Protein AF-A0A0C2GJ05-F1 (afdb_monomer)

Sequence (221 aa):
MSTPVTGYAKKRKPSSPLSAKLTTSKFMDDDTIRILDQIHEILSTKAPEALPLLDKFVSKFPSLSAEIVEAEKRPRSVVIYGVPEADSKLSATSRQVHTENFVSGILDALDVETRPVEIFRMGKPVDGKPRLVKCVFSTRFYSSEMLARSHRLRDLPSYKNVYVRKSMTTEEREEYRELRKTAREMNLKEGSGERIYVVYRNKVVKAADIQSRNGSITKNF

Solvent-accessible surface area (backbone atoms only — not comparable to full-atom values): 13237 Å² total; per-residue (Å²): 141,84,82,86,86,84,78,79,84,81,78,75,76,83,74,72,83,78,80,77,76,62,95,63,69,89,79,57,55,73,66,56,50,53,53,53,52,53,52,50,52,50,30,61,77,75,40,54,84,50,47,66,54,49,52,55,51,60,70,44,43,70,60,51,51,51,49,52,54,48,60,66,44,31,70,12,19,33,35,35,37,57,52,76,71,55,66,82,87,50,54,74,66,57,36,48,50,51,49,49,53,53,51,49,53,50,29,62,76,55,71,48,96,72,77,64,75,43,77,46,71,52,77,79,93,52,88,100,48,57,52,40,32,40,39,27,38,87,42,47,63,60,35,50,51,49,58,71,42,42,69,60,33,58,79,35,83,96,30,50,70,41,47,71,43,77,45,66,57,72,65,57,46,49,54,53,47,51,44,50,47,53,20,49,54,48,11,53,71,76,35,78,67,40,87,44,40,35,74,54,95,95,37,69,41,52,55,76,66,55,60,66,59,68,71,72,70,73,86,86,125

Mean predicted aligned error: 11.4 Å

pLDDT: mean 84.55, std 19.75, range [35.31, 98.56]

Organism: NCBI:txid51022

Secondary structure (DSSP, 8-state):
-----------PPPPPGGGGS-TTTTS--HHHHHHHHHHHHHHHHH-GGGHHHHHHHHTTHHHHHHHHHHHHHGGGEEEEE-PPPPPTTS-HHHHHHHHHHHHHHHHHHTT-----SEEEE-SS-BTTBPPPEEEE-SSHHHHHHHHHHGGGGGGSGGGTT-EEEE---HHHHHHHHHHHHHHHHHHHHTSTTS--EEEETTEEEETHHHHHHHTT-----

Structure (mmCIF, N/CA/C/O backbone):
data_AF-A0A0C2GJ05-F1
#
_entry.id   AF-A0A0C2GJ05-F1
#
loop_
_atom_site.group_PDB
_atom_site.id
_atom_site.type_symbol
_atom_site.label_atom_id
_atom_site.label_alt_id
_atom_site.label_comp_id
_atom_site.label_asym_id
_atom_site.label_entity_id
_atom_site.label_seq_id
_atom_site.pdbx_PDB_ins_code
_atom_site.Cartn_x
_atom_site.Cartn_y
_atom_site.Cartn_z
_atom_site.occupancy
_atom_site.B_iso_or_equiv
_atom_site.auth_seq_id
_atom_site.auth_comp_id
_atom_site.auth_asym_id
_atom_site.auth_atom_id
_atom_site.pdbx_PDB_model_num
ATOM 1 N N . MET A 1 1 ? 26.177 6.009 63.962 1.00 44.22 1 MET A N 1
ATOM 2 C CA . MET A 1 1 ? 24.855 6.296 64.552 1.00 44.22 1 MET A CA 1
ATOM 3 C C . MET A 1 1 ? 24.103 7.239 63.626 1.00 44.22 1 MET A C 1
ATOM 5 O O . MET A 1 1 ? 24.552 8.368 63.509 1.00 44.22 1 MET A O 1
ATOM 9 N N . SER A 1 2 ? 23.022 6.783 62.982 1.00 38.34 2 SER A N 1
ATOM 10 C CA . SER A 1 2 ? 21.858 7.602 62.572 1.00 38.34 2 SER A CA 1
ATOM 11 C C . SER A 1 2 ? 20.881 6.765 61.721 1.00 38.34 2 SER A C 1
ATOM 13 O O . SER A 1 2 ? 21.108 6.486 60.553 1.00 38.34 2 SER A O 1
ATOM 15 N N . THR A 1 3 ? 19.830 6.309 62.408 1.00 43.16 3 THR A N 1
ATOM 16 C CA . THR A 1 3 ? 18.439 5.993 62.002 1.00 43.16 3 THR A CA 1
ATOM 17 C C . THR A 1 3 ? 18.087 5.478 60.585 1.00 43.16 3 THR A C 1
ATOM 19 O O . THR A 1 3 ? 18.303 6.188 59.603 1.00 43.16 3 THR A O 1
ATOM 22 N N . PRO A 1 4 ? 17.346 4.351 60.476 1.00 37.50 4 PRO A N 1
ATOM 23 C CA . PRO A 1 4 ? 16.587 3.984 59.280 1.00 37.50 4 PRO A CA 1
ATOM 24 C C . PRO A 1 4 ? 15.221 4.696 59.230 1.00 37.50 4 PRO A C 1
ATOM 26 O O . PRO A 1 4 ? 14.478 4.713 60.211 1.00 37.50 4 PRO A O 1
ATOM 29 N N . VAL A 1 5 ? 14.866 5.258 58.069 1.00 43.81 5 VAL A N 1
ATOM 30 C CA . VAL A 1 5 ? 13.549 5.864 57.809 1.00 43.81 5 VAL A CA 1
ATOM 31 C C . VAL A 1 5 ? 12.566 4.773 57.380 1.00 43.81 5 VAL A C 1
ATOM 33 O O . VAL A 1 5 ? 12.616 4.266 56.261 1.00 43.81 5 VAL A O 1
ATOM 36 N N . THR A 1 6 ? 11.645 4.418 58.272 1.00 40.66 6 THR A N 1
ATOM 37 C CA . THR A 1 6 ? 10.471 3.585 57.986 1.00 40.66 6 THR A CA 1
ATOM 38 C C . THR A 1 6 ? 9.423 4.392 57.214 1.00 40.66 6 THR A C 1
ATOM 40 O O . THR A 1 6 ? 8.697 5.201 57.793 1.00 40.66 6 THR A O 1
ATOM 43 N N . GLY A 1 7 ? 9.326 4.175 55.900 1.00 37.03 7 GLY A N 1
ATOM 44 C CA . GLY A 1 7 ? 8.255 4.710 55.058 1.00 37.03 7 GLY A CA 1
ATOM 45 C C . GLY A 1 7 ? 7.058 3.760 55.006 1.00 37.03 7 GLY A C 1
ATOM 46 O O . GLY A 1 7 ? 7.096 2.745 54.317 1.00 37.03 7 GLY A O 1
ATOM 47 N N . TYR A 1 8 ? 5.987 4.093 55.728 1.00 36.34 8 TYR A N 1
ATOM 48 C CA . TYR A 1 8 ? 4.711 3.378 55.687 1.00 36.34 8 TYR A CA 1
ATOM 49 C C . TYR A 1 8 ? 4.080 3.409 54.284 1.00 36.34 8 TYR A C 1
ATOM 51 O O . TYR A 1 8 ? 3.952 4.460 53.652 1.00 36.34 8 TYR A O 1
ATOM 59 N N . ALA A 1 9 ? 3.628 2.242 53.822 1.00 42.81 9 ALA A N 1
ATOM 60 C CA . ALA A 1 9 ? 2.917 2.056 52.565 1.00 42.81 9 ALA A CA 1
ATOM 61 C C . ALA A 1 9 ? 1.572 2.810 52.550 1.00 42.81 9 ALA A C 1
ATOM 63 O O . ALA A 1 9 ? 0.628 2.447 53.255 1.00 42.81 9 ALA A O 1
ATOM 64 N N . LYS A 1 10 ? 1.434 3.819 51.680 1.00 43.22 10 LYS A N 1
ATOM 65 C CA . LYS A 1 10 ? 0.123 4.385 51.325 1.00 43.22 10 LYS A CA 1
ATOM 66 C C . LYS A 1 10 ? -0.595 3.426 50.371 1.00 43.22 10 LYS A C 1
ATOM 68 O O . LYS A 1 10 ? -0.396 3.481 49.158 1.00 43.22 10 LYS A O 1
ATOM 73 N N . LYS A 1 11 ? -1.456 2.557 50.914 1.00 40.94 11 LYS A N 1
ATOM 74 C CA . LYS A 1 11 ? -2.459 1.820 50.128 1.00 40.94 11 LYS A CA 1
ATOM 75 C C . LYS A 1 11 ? -3.358 2.835 49.412 1.00 40.94 11 LYS A C 1
ATOM 77 O O . LYS A 1 11 ? -4.113 3.566 50.053 1.00 40.94 11 LYS A O 1
ATOM 82 N N . ARG A 1 12 ? -3.258 2.905 48.081 1.00 41.53 12 ARG A N 1
ATOM 83 C CA . ARG A 1 12 ? -4.200 3.654 47.239 1.00 41.53 12 ARG A CA 1
ATOM 84 C C . ARG A 1 12 ? -5.589 3.034 47.407 1.00 41.53 12 ARG A C 1
ATOM 86 O O . ARG A 1 12 ? -5.737 1.823 47.263 1.00 41.53 12 ARG A O 1
ATOM 93 N N . LYS A 1 13 ? -6.588 3.861 47.734 1.00 40.41 13 LYS A N 1
ATOM 94 C CA . LYS A 1 13 ? -8.000 3.456 47.722 1.00 40.41 13 LYS A CA 1
ATOM 95 C C . LYS A 1 13 ? -8.349 2.947 46.314 1.00 40.41 13 LYS A C 1
ATOM 97 O O . LYS A 1 13 ? -7.934 3.595 45.351 1.00 40.41 13 LYS A O 1
ATOM 102 N N . PRO A 1 14 ? -9.081 1.830 46.169 1.00 37.84 14 PRO A N 1
ATOM 103 C CA . PRO A 1 14 ? -9.560 1.405 44.865 1.00 37.84 14 PRO A CA 1
ATOM 104 C C . PRO A 1 14 ? -10.562 2.450 44.372 1.00 37.84 14 PRO A C 1
ATOM 106 O O . PRO A 1 14 ? -11.586 2.698 45.007 1.00 37.84 14 PRO A O 1
ATOM 109 N N . SER A 1 15 ? -10.226 3.112 43.269 1.00 40.72 15 SER A N 1
ATOM 110 C CA . SER A 1 15 ? -11.174 3.921 42.512 1.00 40.72 15 SER A CA 1
ATOM 111 C C . SER A 1 15 ? -12.338 3.033 42.075 1.00 40.72 15 SER A C 1
ATOM 113 O O . SER A 1 15 ? -12.130 1.902 41.635 1.00 40.72 15 SER A O 1
ATOM 115 N N . SER A 1 16 ? -13.554 3.545 42.223 1.00 38.34 16 SER A N 1
ATOM 116 C CA . SER A 1 16 ? -14.807 2.894 41.845 1.00 38.34 16 SER A CA 1
ATOM 117 C C . SER A 1 16 ? -14.791 2.366 40.392 1.00 38.34 16 SER A C 1
ATOM 119 O O . SER A 1 16 ? -14.171 2.983 39.522 1.00 38.34 16 SER A O 1
ATOM 121 N N . PRO A 1 17 ? -15.479 1.244 40.082 1.00 40.44 17 PRO A N 1
ATOM 122 C CA . PRO A 1 17 ? -15.277 0.499 38.829 1.00 40.44 17 PRO A CA 1
ATOM 123 C C . PRO A 1 17 ? -15.917 1.139 37.587 1.00 40.44 17 PRO A C 1
ATOM 125 O O . PRO A 1 17 ? -15.681 0.680 36.473 1.00 40.44 17 PRO A O 1
ATOM 128 N N . LEU A 1 18 ? -16.741 2.175 37.761 1.00 37.53 18 LEU A N 1
ATOM 129 C CA . LEU A 1 18 ? -17.590 2.723 36.699 1.00 37.53 18 LEU A CA 1
ATOM 130 C C . LEU A 1 18 ? -16.895 3.748 35.793 1.00 37.53 18 LEU A C 1
ATOM 132 O O . LEU A 1 18 ? -17.366 3.993 34.692 1.00 37.53 18 LEU A O 1
ATOM 136 N N . SER A 1 19 ? -15.755 4.314 36.197 1.00 37.66 19 SER A N 1
ATOM 137 C CA . SER A 1 19 ? -15.071 5.343 35.392 1.00 37.66 19 SER A CA 1
ATOM 138 C C . SER A 1 19 ? -14.115 4.761 34.333 1.00 37.66 19 SER A C 1
ATOM 140 O O . SER A 1 19 ? -13.628 5.475 33.463 1.00 37.66 19 SER A O 1
ATOM 142 N N . ALA A 1 20 ? -13.849 3.450 34.372 1.00 35.66 20 ALA A N 1
ATOM 143 C CA . ALA A 1 20 ? -12.802 2.816 33.566 1.00 35.66 20 ALA A CA 1
ATOM 144 C C . ALA A 1 20 ? -13.276 2.205 32.230 1.00 35.66 20 ALA A C 1
ATOM 146 O O . ALA A 1 20 ? -12.466 1.610 31.521 1.00 35.66 20 ALA A O 1
ATOM 147 N N . LYS A 1 21 ? -14.557 2.327 31.861 1.00 42.16 21 LYS A N 1
ATOM 148 C CA . LYS A 1 21 ? -15.110 1.707 30.643 1.00 42.16 21 LYS A CA 1
ATOM 149 C C . LYS A 1 21 ? -15.857 2.707 29.763 1.00 42.16 21 LYS A C 1
ATOM 151 O O . LYS A 1 21 ? -17.032 2.532 29.509 1.00 42.16 21 LYS A O 1
ATOM 156 N N . LEU A 1 22 ? -15.170 3.734 29.272 1.00 44.00 22 LEU A N 1
ATOM 157 C CA . LEU A 1 22 ? -15.571 4.419 28.036 1.00 44.00 22 LEU A CA 1
ATOM 158 C C . LEU A 1 22 ? -14.352 5.137 27.432 1.00 44.00 22 LEU A C 1
ATOM 160 O O . LEU A 1 22 ? -14.307 6.350 27.263 1.00 44.00 22 LEU A O 1
ATOM 164 N N . THR A 1 23 ? -13.312 4.377 27.089 1.00 40.03 23 THR A N 1
ATOM 165 C CA . THR A 1 23 ? -12.145 4.876 26.333 1.00 40.03 23 THR A CA 1
ATOM 166 C C . THR A 1 23 ? -12.473 5.243 24.873 1.00 40.03 23 THR A C 1
ATOM 168 O O . THR A 1 23 ? -11.567 5.477 24.077 1.00 40.03 23 THR A O 1
ATOM 171 N N . THR A 1 24 ? -13.760 5.333 24.524 1.00 46.81 24 THR A N 1
ATOM 172 C CA . THR A 1 24 ? -14.296 5.750 23.217 1.00 46.81 24 THR A CA 1
ATOM 173 C C . THR A 1 24 ? -14.675 7.240 23.176 1.00 46.81 24 THR A C 1
ATOM 175 O O . THR A 1 24 ? -15.061 7.746 22.129 1.00 46.81 24 THR A O 1
ATOM 178 N N . SER A 1 25 ? -14.540 7.985 24.281 1.00 49.28 25 SER A N 1
ATOM 179 C CA . SER A 1 25 ? -15.048 9.366 24.392 1.00 49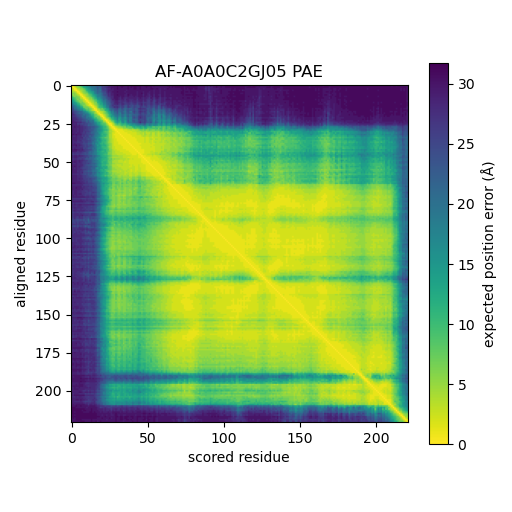.28 25 SER A CA 1
ATOM 180 C C . SER A 1 25 ? -14.320 10.425 23.551 1.00 49.28 25 SER A C 1
ATOM 182 O O . SER A 1 25 ? -14.754 11.569 23.510 1.00 49.28 25 SER A O 1
ATOM 184 N N . LYS A 1 26 ? -13.211 10.093 22.877 1.00 52.97 26 LYS A N 1
ATOM 185 C CA . LYS A 1 26 ? -12.400 11.097 22.162 1.00 52.97 26 LYS A CA 1
ATOM 186 C C . LYS A 1 26 ? -12.807 11.354 20.706 1.00 52.97 26 LYS A C 1
ATOM 188 O O . LYS A 1 26 ? -12.240 12.254 20.097 1.00 52.97 26 LYS A O 1
ATOM 193 N N . PHE A 1 27 ? -13.732 10.569 20.149 1.00 57.28 27 PHE A N 1
ATOM 194 C CA . PHE A 1 27 ? -14.058 10.595 18.713 1.00 57.28 27 PHE A CA 1
ATOM 195 C C . PHE A 1 27 ? -15.558 10.576 18.392 1.00 57.28 27 PHE A C 1
ATOM 197 O O . PHE A 1 27 ? -15.913 10.537 17.219 1.00 57.28 27 PHE A O 1
ATOM 204 N N . MET A 1 28 ? -16.426 10.570 19.402 1.00 68.94 28 MET A N 1
ATOM 205 C CA . MET A 1 28 ? -17.877 10.599 19.209 1.00 68.94 28 MET A CA 1
ATOM 206 C C . MET A 1 28 ? -18.352 12.036 19.419 1.00 68.94 28 MET A C 1
ATOM 208 O O . MET A 1 28 ? -17.968 12.659 20.409 1.00 68.94 28 MET A O 1
ATOM 212 N N . ASP A 1 29 ? -19.118 12.575 18.473 1.00 83.81 29 ASP A N 1
ATOM 213 C CA . ASP A 1 29 ? -19.757 13.880 18.645 1.00 83.81 29 ASP A CA 1
ATOM 214 C C . ASP A 1 29 ? -20.846 13.828 19.734 1.00 83.81 29 ASP A C 1
ATOM 216 O O . ASP A 1 29 ? -21.289 12.753 20.153 1.00 83.81 29 ASP A O 1
ATOM 220 N N . ASP A 1 30 ? -21.243 15.008 20.222 1.00 87.69 30 ASP A N 1
ATOM 221 C CA . ASP A 1 30 ? -22.190 15.154 21.338 1.00 87.69 30 ASP A CA 1
ATOM 222 C C . ASP A 1 30 ? -23.552 14.511 21.023 1.00 87.69 30 ASP A C 1
ATOM 224 O O . ASP A 1 30 ? -24.186 13.925 21.901 1.00 87.69 30 ASP A O 1
ATOM 228 N N . ASP A 1 31 ? -23.969 14.534 19.753 1.00 90.00 31 ASP A N 1
ATOM 229 C CA . ASP A 1 31 ? -25.212 13.904 19.304 1.00 90.00 31 ASP A CA 1
ATOM 230 C C . ASP A 1 31 ? -25.123 12.376 19.395 1.00 90.00 31 ASP A C 1
ATOM 232 O O . ASP A 1 31 ? -26.047 11.717 19.876 1.00 90.00 31 ASP A O 1
ATOM 236 N N . THR A 1 32 ? -23.987 11.798 19.010 1.00 87.56 32 THR A N 1
ATOM 237 C CA . THR A 1 32 ? -23.752 10.354 19.089 1.00 87.56 32 THR A CA 1
ATOM 238 C C . THR A 1 32 ? -23.752 9.866 20.539 1.00 87.56 32 THR A C 1
ATOM 240 O O . THR A 1 32 ? -24.293 8.796 20.827 1.00 87.56 32 THR A O 1
ATOM 243 N N . ILE A 1 33 ? -23.183 10.647 21.466 1.00 86.19 33 ILE A N 1
ATOM 244 C CA . ILE A 1 33 ? -23.209 10.333 22.903 1.00 86.19 33 ILE A CA 1
ATOM 245 C C . ILE A 1 33 ? -24.654 10.334 23.414 1.00 86.19 33 ILE A C 1
ATOM 247 O O . ILE A 1 33 ? -25.080 9.359 24.031 1.00 86.19 33 ILE A O 1
ATOM 251 N N . ARG A 1 34 ? -25.441 11.364 23.076 1.00 92.12 34 ARG A N 1
ATOM 252 C CA . ARG A 1 34 ? -26.859 11.448 23.469 1.00 92.12 34 ARG A CA 1
ATOM 253 C C . ARG A 1 34 ? -27.685 10.279 22.948 1.00 92.12 34 ARG A C 1
ATOM 255 O O . ARG A 1 34 ? -28.496 9.732 23.689 1.00 92.12 34 ARG A O 1
ATOM 262 N N . ILE A 1 35 ? -27.484 9.880 21.691 1.00 92.19 35 ILE A N 1
ATOM 263 C CA . ILE A 1 35 ? -28.175 8.720 21.110 1.00 92.19 35 ILE A CA 1
ATOM 264 C C . ILE A 1 35 ? -27.800 7.442 21.870 1.00 92.19 35 ILE A C 1
ATOM 266 O O . ILE A 1 35 ? -28.671 6.620 22.156 1.00 92.19 35 ILE A O 1
ATOM 270 N N . LEU A 1 36 ? -26.523 7.263 22.219 1.00 89.81 36 LEU A N 1
ATOM 271 C CA . LEU A 1 36 ? -26.074 6.085 22.961 1.00 89.81 36 LEU A CA 1
ATOM 272 C C . LEU A 1 36 ? -26.689 6.028 24.368 1.00 89.81 36 LEU A C 1
ATOM 274 O O . LEU A 1 36 ? -27.139 4.959 24.781 1.00 89.81 36 LEU A O 1
ATOM 278 N N . ASP A 1 37 ? -26.770 7.165 25.061 1.00 89.56 37 ASP A N 1
ATOM 279 C CA . ASP A 1 37 ? -27.410 7.270 26.376 1.00 89.56 37 ASP A CA 1
ATOM 280 C C . ASP A 1 37 ? -28.910 6.958 26.299 1.00 89.56 37 ASP A C 1
ATOM 282 O O . ASP A 1 37 ? -29.421 6.179 27.105 1.00 89.56 37 ASP A O 1
ATOM 286 N N . GLN A 1 38 ? -29.606 7.474 25.279 1.00 94.00 38 GLN A N 1
ATOM 287 C CA . GLN A 1 38 ? -31.015 7.153 25.029 1.00 94.00 38 GLN A CA 1
ATOM 288 C C . GLN A 1 38 ? -31.225 5.655 24.780 1.00 94.00 38 GLN A C 1
ATOM 290 O O . GLN A 1 38 ? -32.144 5.053 25.336 1.00 94.00 38 GLN A O 1
ATOM 295 N N . ILE A 1 39 ? -30.367 5.026 23.969 1.00 92.94 39 ILE A N 1
ATOM 296 C CA . ILE A 1 39 ? -30.415 3.576 23.739 1.00 92.94 39 ILE A CA 1
ATOM 297 C C . ILE A 1 39 ? -30.204 2.832 25.061 1.00 92.94 39 ILE A C 1
ATOM 299 O O . ILE A 1 39 ? -30.956 1.906 25.371 1.00 92.94 39 ILE A O 1
ATOM 303 N N . HIS A 1 40 ? -29.212 3.237 25.854 1.00 91.88 40 HIS A N 1
ATOM 304 C CA . HIS A 1 40 ? -28.907 2.601 27.131 1.00 91.88 40 HIS A CA 1
ATOM 305 C C . HIS A 1 40 ? -30.072 2.717 28.124 1.00 91.88 40 HIS A C 1
ATOM 307 O O . HIS A 1 40 ? -30.425 1.733 28.777 1.00 91.88 40 HIS A O 1
ATOM 313 N N . GLU A 1 41 ? -30.705 3.886 28.224 1.00 93.94 41 GLU A N 1
ATOM 314 C CA . GLU A 1 41 ? -31.867 4.119 29.086 1.00 93.94 41 GLU A CA 1
ATOM 315 C C . GLU A 1 41 ? -33.057 3.238 28.680 1.00 93.94 41 GLU A C 1
ATOM 317 O O . GLU A 1 41 ? -33.632 2.540 29.524 1.00 93.94 41 GLU A O 1
ATOM 322 N N . ILE A 1 42 ? -33.373 3.195 27.379 1.00 95.31 42 ILE A N 1
ATOM 323 C CA . ILE A 1 42 ? -34.458 2.366 26.834 1.00 95.31 42 ILE A CA 1
ATOM 324 C C . ILE A 1 42 ? -34.205 0.884 27.114 1.00 95.31 42 ILE A C 1
ATOM 326 O O . ILE A 1 42 ? -35.116 0.179 27.551 1.00 95.31 42 ILE A O 1
ATOM 330 N N . LEU A 1 43 ? -32.986 0.393 26.875 1.00 95.19 43 LEU A N 1
ATOM 331 C CA . LEU A 1 43 ? -32.656 -1.010 27.127 1.00 95.19 43 LEU A CA 1
ATOM 332 C C . LEU A 1 43 ? -32.680 -1.326 28.622 1.00 95.19 43 LEU A C 1
ATOM 334 O O . LEU A 1 43 ? -33.198 -2.368 29.005 1.00 95.19 43 LEU A O 1
ATOM 338 N N . SER A 1 44 ? -32.223 -0.410 29.476 1.00 93.50 44 SER A N 1
ATOM 339 C CA . SER A 1 44 ? -32.261 -0.597 30.932 1.00 93.50 44 SER A CA 1
ATOM 340 C C . SER A 1 44 ? -33.681 -0.762 31.470 1.00 93.50 44 SER A C 1
ATOM 342 O O . SER A 1 44 ? -33.896 -1.537 32.399 1.00 93.50 44 SER A O 1
ATOM 344 N N . THR A 1 45 ? -34.655 -0.057 30.886 1.00 95.81 45 THR A N 1
ATOM 345 C CA . THR A 1 45 ? -36.063 -0.152 31.300 1.00 95.81 45 THR A CA 1
ATOM 346 C C . THR A 1 45 ? -36.826 -1.285 30.625 1.00 95.81 45 THR A C 1
ATOM 348 O O . THR A 1 45 ? -37.676 -1.896 31.267 1.00 95.81 45 THR A O 1
ATOM 351 N N . LYS A 1 46 ? -36.579 -1.547 29.336 1.00 96.12 46 LYS A N 1
ATOM 352 C CA . LYS A 1 46 ? -37.432 -2.436 28.528 1.00 96.12 46 LYS A CA 1
ATOM 353 C C . LYS A 1 46 ? -36.835 -3.810 28.232 1.00 96.12 46 LYS A C 1
ATOM 355 O O . LYS A 1 46 ? -37.602 -4.719 27.938 1.00 96.12 46 LYS A O 1
ATOM 360 N N . ALA A 1 47 ? -35.511 -3.954 28.256 1.00 95.88 47 ALA A N 1
ATOM 361 C CA . ALA A 1 47 ? -34.813 -5.193 27.903 1.00 95.88 47 ALA A CA 1
ATOM 362 C C . ALA A 1 47 ? -33.408 -5.236 28.541 1.00 95.88 47 ALA A C 1
ATOM 364 O O . ALA A 1 47 ? -32.398 -5.158 27.829 1.00 95.88 47 ALA A O 1
ATOM 365 N N . PRO A 1 48 ? -33.303 -5.308 29.882 1.00 93.75 48 PRO A N 1
ATOM 366 C CA . PRO A 1 48 ? -32.016 -5.243 30.576 1.00 93.75 48 PRO A CA 1
ATOM 367 C C . PRO A 1 48 ? -31.072 -6.392 30.187 1.00 93.75 48 PRO A C 1
ATOM 369 O O . PRO A 1 48 ? -29.853 -6.223 30.192 1.00 93.75 48 PRO A O 1
ATOM 372 N N . GLU A 1 49 ? -31.605 -7.542 29.771 1.00 94.69 49 GLU A N 1
ATOM 373 C CA . GLU A 1 49 ? -30.847 -8.673 29.232 1.00 94.69 49 GLU A CA 1
ATOM 374 C C . GLU A 1 49 ? -30.111 -8.361 27.916 1.00 94.69 49 GLU A C 1
ATOM 376 O O . GLU A 1 49 ? -29.171 -9.074 27.557 1.00 94.69 49 GLU A O 1
ATOM 381 N N . ALA A 1 50 ? -30.489 -7.289 27.210 1.00 93.38 50 ALA A N 1
ATOM 382 C CA . ALA A 1 50 ? -29.804 -6.824 26.007 1.00 93.38 50 ALA A CA 1
ATOM 383 C C . ALA A 1 50 ? -28.592 -5.924 26.313 1.00 93.38 50 ALA A C 1
ATOM 385 O O . ALA A 1 50 ? -27.726 -5.771 25.450 1.00 93.38 50 ALA A O 1
ATOM 386 N N . LEU A 1 51 ? -28.470 -5.368 27.528 1.00 91.94 51 LEU A N 1
ATOM 387 C CA . LEU A 1 51 ? -27.337 -4.509 27.907 1.00 91.94 51 LEU A CA 1
ATOM 388 C C . LEU A 1 51 ? -25.974 -5.213 27.763 1.00 91.94 51 LEU A C 1
ATOM 390 O O . LEU A 1 51 ? -25.080 -4.636 27.143 1.00 91.94 51 LEU A O 1
ATOM 394 N N . PRO A 1 52 ? -25.790 -6.480 28.198 1.00 93.69 52 PRO A N 1
ATOM 395 C CA . PRO A 1 52 ? -24.539 -7.199 27.958 1.00 93.69 52 PRO A CA 1
ATOM 396 C C . PRO A 1 52 ? -24.220 -7.392 26.467 1.00 93.69 52 PRO A C 1
ATOM 398 O O . PRO A 1 52 ? -23.049 -7.449 26.085 1.00 93.69 52 PRO A O 1
ATOM 401 N N . LEU A 1 53 ? -25.243 -7.507 25.608 1.00 92.19 53 LEU A N 1
ATOM 402 C CA . LEU A 1 53 ? -25.058 -7.607 24.157 1.00 92.19 53 LEU A CA 1
ATOM 403 C C . LEU A 1 53 ? -24.635 -6.263 23.564 1.00 92.19 53 LEU A C 1
ATOM 405 O O . LEU A 1 53 ? -23.739 -6.247 22.718 1.00 92.19 53 LEU A O 1
ATOM 409 N N . LEU A 1 54 ? -25.224 -5.158 24.033 1.00 89.81 54 LEU A N 1
ATOM 410 C CA . LEU A 1 54 ? -24.812 -3.808 23.656 1.00 89.81 54 LEU A CA 1
ATOM 411 C C . LEU A 1 54 ? -23.362 -3.547 24.072 1.00 89.81 54 LEU A C 1
ATOM 413 O O . LEU A 1 54 ? -22.564 -3.159 23.227 1.00 89.81 54 LEU A O 1
ATOM 417 N N . ASP A 1 55 ? -22.979 -3.851 25.313 1.00 87.56 55 ASP A N 1
ATOM 418 C CA . ASP A 1 55 ? -21.594 -3.718 25.786 1.00 87.56 55 ASP A CA 1
ATOM 419 C C . ASP A 1 55 ? -20.622 -4.529 24.925 1.00 87.56 55 ASP A C 1
ATOM 421 O O . ASP A 1 55 ? -19.557 -4.053 24.514 1.00 87.56 55 ASP A O 1
ATOM 425 N N . LYS A 1 56 ? -21.002 -5.772 24.606 1.00 90.19 56 LYS A N 1
ATOM 426 C CA . LYS A 1 56 ? -20.216 -6.636 23.726 1.00 90.19 56 LYS A CA 1
ATOM 427 C C . LYS A 1 56 ? -20.107 -6.040 22.324 1.00 90.19 56 LYS A C 1
ATOM 429 O O . LYS A 1 56 ? -19.019 -6.091 21.754 1.00 90.19 56 LYS A O 1
ATOM 434 N N . PHE A 1 57 ? -21.173 -5.464 21.777 1.00 87.69 57 PHE A N 1
ATOM 435 C CA . PHE A 1 57 ? -21.154 -4.795 20.477 1.00 87.69 57 PHE A CA 1
ATOM 436 C C . PHE A 1 57 ? -20.273 -3.540 20.496 1.00 87.69 57 PHE A C 1
ATOM 438 O O . PHE A 1 57 ? -19.377 -3.412 19.662 1.00 87.69 57 PHE A O 1
ATOM 445 N N . VAL A 1 58 ? -20.430 -2.679 21.504 1.00 86.56 58 VAL A N 1
ATOM 446 C CA . VAL A 1 58 ? -19.628 -1.463 21.693 1.00 86.56 58 VAL A CA 1
ATOM 447 C C . VAL A 1 58 ? -18.142 -1.806 21.809 1.00 86.56 58 VAL A C 1
ATOM 449 O O . VAL A 1 58 ? -17.297 -1.153 21.196 1.00 86.56 58 VAL A O 1
ATOM 452 N N . SER A 1 59 ? -17.806 -2.899 22.502 1.00 85.12 59 SER A N 1
ATOM 453 C CA . SER A 1 59 ? -16.424 -3.388 22.604 1.00 85.12 59 SER A CA 1
ATOM 454 C C . SER A 1 59 ? -15.792 -3.771 21.255 1.00 85.12 59 SER A C 1
ATOM 456 O O . SER A 1 59 ? -14.567 -3.833 21.147 1.00 85.12 59 SER A O 1
ATOM 458 N N . LYS A 1 60 ? -16.602 -4.014 20.212 1.00 86.25 60 LYS A N 1
ATOM 459 C CA . LYS A 1 60 ? -16.148 -4.318 18.846 1.00 86.25 60 LYS A CA 1
ATOM 460 C C . LYS A 1 60 ? -15.984 -3.077 17.968 1.00 86.25 60 LYS A C 1
ATOM 462 O O . LYS A 1 60 ? -15.363 -3.192 16.908 1.00 86.25 60 LYS A O 1
ATOM 467 N N . PHE A 1 61 ? -16.453 -1.899 18.390 1.00 83.94 61 PHE A N 1
ATOM 468 C CA . PHE A 1 61 ? -16.305 -0.675 17.597 1.00 83.94 61 PHE A CA 1
ATOM 469 C C . PHE A 1 61 ? -14.858 -0.334 17.235 1.00 83.94 61 PHE A C 1
ATOM 471 O O . PHE A 1 61 ? -14.644 0.006 16.077 1.00 83.94 61 PHE A O 1
ATOM 478 N N . PRO A 1 62 ? -13.849 -0.465 18.122 1.00 83.62 62 PRO A N 1
ATOM 479 C CA . PRO A 1 62 ? -12.469 -0.161 17.746 1.00 83.62 62 PRO A CA 1
ATOM 480 C C . PRO A 1 62 ? -11.946 -1.024 16.590 1.00 83.62 62 PRO A C 1
ATOM 482 O O . PRO A 1 62 ? -11.214 -0.541 15.731 1.00 83.62 62 PRO A O 1
ATOM 485 N N . SER A 1 63 ? -12.328 -2.305 16.542 1.00 81.00 63 SER A N 1
ATOM 486 C CA . SER A 1 63 ? -11.980 -3.176 15.414 1.00 81.00 63 SER A CA 1
ATOM 487 C C . SER A 1 63 ? -12.753 -2.815 14.147 1.00 81.00 63 SER A C 1
ATOM 489 O O . SER A 1 63 ? -12.160 -2.780 13.073 1.00 81.00 63 SER A O 1
ATOM 491 N N . LEU A 1 64 ? -14.047 -2.503 14.277 1.00 81.94 64 LEU A N 1
ATOM 492 C CA . LEU A 1 64 ? -14.894 -2.127 13.146 1.00 81.94 64 LEU A CA 1
ATOM 493 C C . LEU A 1 64 ? -14.430 -0.805 12.520 1.00 81.94 64 LEU A C 1
ATOM 495 O O . LEU A 1 64 ? -14.326 -0.697 11.303 1.00 81.94 64 LEU A O 1
ATOM 499 N N . SER A 1 65 ? -14.090 0.188 13.341 1.00 85.81 65 SER A N 1
ATOM 500 C CA . SER A 1 65 ? -13.590 1.478 12.870 1.00 85.81 65 SER A CA 1
ATOM 501 C C . SER A 1 65 ? -12.239 1.338 12.173 1.00 85.81 65 SER A C 1
ATOM 503 O O . SER A 1 65 ? -12.047 1.915 11.104 1.00 85.81 65 SER A O 1
ATOM 505 N N . ALA A 1 66 ? -11.327 0.520 12.709 1.00 86.88 66 ALA A N 1
ATOM 506 C CA . ALA A 1 66 ? -10.056 0.228 12.053 1.00 86.88 66 ALA A CA 1
ATOM 507 C C . ALA A 1 66 ? -10.258 -0.432 10.679 1.00 86.88 66 ALA A C 1
ATOM 509 O O . ALA A 1 66 ? -9.583 -0.061 9.718 1.00 86.88 66 ALA A O 1
ATOM 510 N N . GLU A 1 67 ? -11.200 -1.371 10.566 1.00 88.69 67 GLU A N 1
ATOM 511 C CA . GLU A 1 67 ? -11.533 -2.023 9.300 1.00 88.69 67 GLU A CA 1
ATOM 512 C C . GLU A 1 67 ? -12.152 -1.052 8.289 1.00 88.69 67 GLU A C 1
ATOM 514 O O . GLU A 1 67 ? -11.738 -1.055 7.130 1.00 88.69 67 GLU A O 1
ATOM 519 N N . ILE A 1 68 ? -13.072 -0.184 8.724 1.00 91.00 68 ILE A N 1
ATOM 520 C CA . ILE A 1 68 ? -13.684 0.858 7.884 1.00 91.00 68 ILE A CA 1
ATOM 521 C C . ILE A 1 68 ? -12.615 1.820 7.355 1.00 91.00 68 ILE A C 1
ATOM 523 O O . ILE A 1 68 ? -12.552 2.073 6.151 1.00 91.00 68 ILE A O 1
ATOM 527 N N . VAL A 1 69 ? -11.735 2.320 8.228 1.00 92.75 69 VAL A N 1
ATOM 528 C CA . VAL A 1 69 ? -10.643 3.226 7.837 1.00 92.75 69 VAL A CA 1
ATOM 529 C C . VAL A 1 69 ? -9.687 2.534 6.868 1.00 92.75 69 VAL A C 1
ATOM 531 O O . VAL A 1 69 ? -9.294 3.105 5.852 1.00 92.75 69 VAL A O 1
ATOM 534 N N . GLU A 1 70 ? -9.318 1.283 7.139 1.00 92.44 70 GLU A N 1
ATOM 535 C CA . GLU A 1 70 ? -8.482 0.512 6.223 1.00 92.44 70 GLU A CA 1
ATOM 536 C C . GLU A 1 70 ? -9.183 0.239 4.889 1.00 92.44 70 GLU A C 1
ATOM 538 O O . GLU A 1 70 ? -8.524 0.278 3.850 1.00 92.44 70 GLU A O 1
ATOM 543 N N . ALA A 1 71 ? -10.495 -0.007 4.884 1.00 94.12 71 ALA A N 1
ATOM 544 C CA . ALA A 1 71 ? -11.282 -0.208 3.672 1.00 94.12 71 ALA A CA 1
ATOM 545 C C . ALA A 1 71 ? -11.382 1.055 2.814 1.00 94.12 71 ALA A C 1
ATOM 547 O O . ALA A 1 71 ? -11.268 0.950 1.593 1.00 94.12 71 ALA A O 1
ATOM 548 N N . GLU A 1 72 ? -11.497 2.229 3.433 1.00 95.12 72 GLU A N 1
ATOM 549 C CA . GLU A 1 72 ? -11.442 3.525 2.749 1.00 95.12 72 GLU A CA 1
ATOM 550 C C . GLU A 1 72 ? -10.047 3.793 2.162 1.00 95.12 72 GLU A C 1
ATOM 552 O O . GLU A 1 72 ? -9.918 4.164 0.994 1.00 95.12 72 GLU A O 1
ATOM 557 N N . LYS A 1 73 ? -8.979 3.525 2.925 1.00 97.31 73 LYS A N 1
ATOM 558 C CA . LYS A 1 73 ? -7.596 3.755 2.478 1.00 97.31 73 LYS A CA 1
ATOM 559 C C . LYS A 1 73 ? -7.149 2.783 1.390 1.00 97.31 73 LYS A C 1
ATOM 561 O O . LYS A 1 73 ? -6.378 3.152 0.500 1.00 97.31 73 LYS A O 1
ATOM 566 N N . ARG A 1 74 ? -7.571 1.518 1.455 1.00 97.25 74 ARG A N 1
ATOM 567 C CA . ARG A 1 74 ? -7.125 0.428 0.565 1.00 97.25 74 ARG A CA 1
ATOM 568 C C . ARG A 1 74 ? -7.197 0.747 -0.934 1.00 97.25 74 ARG A C 1
ATOM 570 O O . ARG A 1 74 ? -6.180 0.521 -1.591 1.00 97.25 74 ARG A O 1
ATOM 577 N N . PRO A 1 75 ? -8.303 1.269 -1.502 1.00 97.19 75 PRO A N 1
ATOM 578 C CA . PRO A 1 75 ? -8.392 1.573 -2.931 1.00 97.19 75 PRO A CA 1
ATOM 579 C C . PRO A 1 75 ? -7.407 2.646 -3.398 1.00 97.19 75 PRO A C 1
ATOM 581 O O . PRO A 1 75 ? -7.054 2.642 -4.571 1.00 97.19 75 PRO A O 1
ATOM 584 N N . ARG A 1 76 ? -6.957 3.534 -2.503 1.00 97.88 76 ARG A N 1
ATOM 585 C CA . ARG A 1 76 ? -5.943 4.569 -2.762 1.00 97.88 76 ARG A CA 1
ATOM 586 C C . ARG A 1 76 ? -4.568 4.202 -2.199 1.00 97.88 76 ARG A C 1
ATOM 588 O O . ARG A 1 76 ? -3.716 5.069 -2.042 1.00 97.88 76 ARG A O 1
ATOM 595 N N . SER A 1 77 ? -4.339 2.926 -1.885 1.00 98.44 77 SER A N 1
ATOM 596 C CA . SER A 1 77 ? -3.084 2.432 -1.315 1.00 98.44 77 SER A CA 1
ATOM 597 C C . SER A 1 77 ? -2.381 1.440 -2.233 1.00 98.44 77 SER A C 1
ATOM 599 O O . SER A 1 77 ? -2.997 0.560 -2.841 1.00 98.44 77 SER A O 1
ATOM 601 N N . VAL A 1 78 ? -1.055 1.493 -2.228 1.00 98.44 78 VAL A N 1
ATOM 602 C CA . VAL A 1 78 ? -0.185 0.510 -2.882 1.00 98.44 78 VAL A CA 1
ATOM 603 C C . VAL A 1 78 ? 0.761 -0.129 -1.874 1.00 98.44 78 VAL A C 1
ATOM 605 O O . VAL A 1 78 ? 1.033 0.413 -0.801 1.00 98.44 78 VAL A O 1
ATOM 608 N N . VAL A 1 79 ? 1.275 -1.300 -2.242 1.00 98.38 79 VAL A N 1
ATOM 609 C CA . VAL A 1 79 ? 2.332 -1.993 -1.510 1.00 98.38 79 VAL A CA 1
ATOM 610 C C . VAL A 1 79 ? 3.546 -2.131 -2.418 1.00 98.38 79 VAL A C 1
ATOM 612 O O . VAL A 1 79 ? 3.436 -2.658 -3.528 1.00 98.38 79 VAL A O 1
ATOM 615 N N . ILE A 1 80 ? 4.696 -1.682 -1.924 1.00 98.31 80 ILE A N 1
ATOM 616 C CA . ILE A 1 80 ? 5.963 -1.632 -2.648 1.00 98.31 80 ILE A CA 1
ATOM 617 C C . ILE A 1 80 ? 6.930 -2.648 -2.030 1.00 98.31 80 ILE A C 1
ATOM 619 O O . ILE A 1 80 ? 7.129 -2.697 -0.814 1.00 98.31 80 ILE A O 1
ATOM 623 N N . TYR A 1 81 ? 7.515 -3.476 -2.885 1.00 97.38 81 TYR A N 1
ATOM 624 C CA . TYR A 1 81 ? 8.529 -4.476 -2.564 1.00 97.38 81 TYR A CA 1
ATOM 625 C C . TYR A 1 81 ? 9.903 -3.949 -2.960 1.00 97.38 81 TYR A C 1
ATOM 627 O O . TYR A 1 81 ? 10.007 -3.192 -3.919 1.00 97.38 81 TYR A O 1
ATOM 635 N N . GLY A 1 82 ? 10.949 -4.408 -2.271 1.00 96.12 82 GLY A N 1
ATOM 636 C CA . GLY A 1 82 ? 12.333 -4.185 -2.700 1.00 96.12 82 GLY A CA 1
ATOM 637 C C . GLY A 1 82 ? 12.903 -2.800 -2.397 1.00 96.12 82 GLY A C 1
ATOM 638 O O . GLY A 1 82 ? 14.002 -2.505 -2.843 1.00 96.12 82 GLY A O 1
ATOM 639 N N . VAL A 1 83 ? 12.199 -1.968 -1.622 1.00 96.94 83 VAL A N 1
ATOM 640 C CA . VAL A 1 83 ? 12.750 -0.706 -1.104 1.00 96.94 83 VAL A CA 1
ATOM 641 C C . VAL A 1 83 ? 13.853 -1.040 -0.087 1.00 96.94 83 VAL A C 1
ATOM 643 O O . VAL A 1 83 ? 13.532 -1.686 0.913 1.00 96.94 83 VAL A O 1
ATOM 646 N N . PRO A 1 84 ? 15.117 -0.621 -0.275 1.00 95.50 84 PRO A N 1
ATOM 647 C CA . PRO A 1 84 ? 16.209 -0.903 0.664 1.00 95.50 84 PRO A CA 1
ATOM 648 C C . PRO A 1 84 ? 15.899 -0.397 2.076 1.00 95.50 84 PRO A C 1
ATOM 650 O O . PRO A 1 84 ? 15.340 0.689 2.228 1.00 95.50 84 PRO A O 1
ATOM 653 N N . GLU A 1 85 ? 16.200 -1.178 3.116 1.00 95.44 85 GLU A N 1
ATOM 654 C CA . GLU A 1 85 ? 16.108 -0.689 4.501 1.00 95.44 85 GLU A CA 1
ATOM 655 C C . GLU A 1 85 ? 17.247 0.300 4.768 1.00 95.44 85 GLU A C 1
ATOM 657 O O . GLU A 1 85 ? 18.345 0.165 4.232 1.00 95.44 85 GLU A O 1
ATOM 662 N N . ALA A 1 86 ? 16.969 1.298 5.600 1.00 95.00 86 ALA A N 1
ATOM 663 C CA . ALA A 1 86 ? 17.997 2.205 6.085 1.00 95.00 86 ALA A CA 1
ATOM 664 C C . ALA A 1 86 ? 18.918 1.484 7.083 1.00 95.00 86 ALA A C 1
ATOM 666 O O . ALA A 1 86 ? 18.505 0.505 7.710 1.00 95.00 86 ALA A O 1
ATOM 667 N N . ASP A 1 87 ? 20.128 2.009 7.293 1.00 93.00 87 ASP A N 1
ATOM 668 C CA . ASP A 1 87 ? 21.019 1.491 8.334 1.00 93.00 87 ASP A CA 1
ATOM 669 C C . ASP A 1 87 ? 20.316 1.529 9.704 1.00 93.00 87 ASP A C 1
ATOM 671 O O . ASP A 1 87 ? 19.777 2.551 10.142 1.00 93.00 87 ASP A O 1
ATOM 675 N N . SER A 1 88 ? 20.320 0.381 10.381 1.00 90.88 88 SER A N 1
ATOM 676 C CA . SER A 1 88 ? 19.779 0.185 11.726 1.00 90.88 88 SER A CA 1
ATOM 677 C C . SER A 1 88 ? 20.339 1.157 12.771 1.00 90.88 88 SER A C 1
ATOM 679 O O . SER A 1 88 ? 19.631 1.480 13.726 1.00 90.88 88 SER A O 1
ATOM 681 N N . LYS A 1 89 ? 21.569 1.654 12.577 1.00 94.75 89 LYS A N 1
ATOM 682 C CA . LYS A 1 89 ? 22.243 2.604 13.475 1.00 94.75 89 LYS A CA 1
ATOM 683 C C . LYS A 1 89 ? 21.665 4.017 13.396 1.00 94.75 89 LYS A C 1
ATOM 685 O O . LYS A 1 89 ? 21.862 4.809 14.314 1.00 94.75 89 LYS A O 1
ATOM 690 N N . LEU A 1 90 ? 20.957 4.347 12.314 1.00 95.38 90 LEU A N 1
ATOM 691 C CA . LEU A 1 90 ? 20.332 5.656 12.149 1.00 95.38 90 LEU A CA 1
ATOM 692 C C . LEU A 1 90 ? 19.173 5.843 13.128 1.00 95.38 90 LEU A C 1
ATOM 694 O O . LEU A 1 90 ? 18.521 4.882 13.536 1.00 95.38 90 LEU A O 1
ATOM 698 N N . SER A 1 91 ? 18.862 7.100 13.449 1.00 97.31 91 SER A N 1
ATOM 699 C CA . SER A 1 91 ? 17.688 7.441 14.259 1.00 97.31 91 SER A CA 1
ATOM 700 C C . SER A 1 91 ? 16.383 6.975 13.595 1.00 97.31 91 SER A C 1
ATOM 702 O O . SER A 1 91 ? 16.304 6.846 12.371 1.00 97.31 91 SER A O 1
ATOM 704 N N . ALA A 1 92 ? 15.328 6.752 14.386 1.00 96.19 92 ALA A N 1
ATOM 705 C CA . ALA A 1 92 ? 14.028 6.330 13.856 1.00 96.19 92 ALA A CA 1
ATOM 706 C C . ALA A 1 92 ? 13.489 7.295 12.783 1.00 96.19 92 ALA A C 1
ATOM 708 O O . ALA A 1 92 ? 13.045 6.842 11.728 1.00 96.19 92 ALA A O 1
ATOM 709 N N . THR A 1 93 ? 13.615 8.604 13.014 1.00 97.81 93 THR A N 1
ATOM 710 C CA . THR A 1 93 ? 13.225 9.649 12.059 1.00 97.81 93 THR A CA 1
ATOM 711 C C . THR A 1 93 ? 14.048 9.575 10.777 1.00 97.81 93 THR A C 1
ATOM 713 O O . THR A 1 93 ? 13.484 9.578 9.689 1.00 97.81 93 THR A O 1
ATOM 716 N N . SER A 1 94 ? 15.371 9.421 10.873 1.00 98.00 94 SER A N 1
ATOM 717 C CA . SER A 1 94 ? 16.238 9.313 9.692 1.00 98.00 94 SER A CA 1
ATOM 718 C C . SER A 1 94 ? 15.913 8.079 8.842 1.00 98.00 94 SER A C 1
ATOM 720 O O . SER A 1 94 ? 15.922 8.156 7.616 1.00 98.00 94 SER A O 1
ATOM 722 N N . ARG A 1 95 ? 15.573 6.944 9.470 1.00 96.88 95 ARG A N 1
ATOM 723 C CA . ARG A 1 95 ? 15.151 5.731 8.743 1.00 96.88 95 ARG A CA 1
ATOM 724 C C . ARG A 1 95 ? 13.800 5.905 8.045 1.00 96.88 95 ARG A C 1
ATOM 726 O O . ARG A 1 95 ? 13.590 5.350 6.963 1.00 96.88 95 ARG A O 1
ATOM 733 N N . GLN A 1 96 ? 12.892 6.659 8.662 1.00 97.81 96 GLN A N 1
ATOM 734 C CA . GLN A 1 96 ? 11.608 7.011 8.064 1.00 97.81 96 GLN A CA 1
ATOM 735 C C . GLN A 1 96 ? 11.814 7.922 6.847 1.00 97.81 96 GLN A C 1
ATOM 737 O O . GLN A 1 96 ? 11.391 7.555 5.755 1.00 97.81 96 GLN A O 1
ATOM 742 N N . VAL A 1 97 ? 12.577 9.009 6.999 1.00 98.25 97 VAL A N 1
ATOM 743 C CA . VAL A 1 97 ? 12.930 9.934 5.906 1.00 98.25 97 VAL A CA 1
ATOM 744 C C . VAL A 1 97 ? 13.626 9.203 4.756 1.00 98.25 97 VAL A C 1
ATOM 746 O O . VAL A 1 97 ? 13.299 9.427 3.598 1.00 98.25 97 VAL A O 1
ATOM 749 N N . HIS A 1 98 ? 14.533 8.265 5.043 1.00 98.19 98 HIS A N 1
ATOM 750 C CA . HIS A 1 98 ? 15.142 7.426 4.008 1.00 98.19 98 HIS A CA 1
ATOM 751 C C . HIS A 1 98 ? 14.093 6.646 3.197 1.00 98.19 98 HIS A C 1
ATOM 753 O O . HIS A 1 98 ? 14.175 6.572 1.972 1.00 98.19 98 HIS A O 1
ATOM 759 N N . THR A 1 99 ? 13.098 6.056 3.870 1.00 98.12 99 THR A N 1
ATOM 760 C CA . THR A 1 99 ? 12.014 5.331 3.190 1.00 98.12 99 THR A CA 1
ATOM 761 C C . THR A 1 99 ? 11.156 6.278 2.353 1.00 98.12 99 THR A C 1
ATOM 763 O O . THR A 1 99 ? 10.843 5.947 1.213 1.00 98.12 99 THR A O 1
ATOM 766 N N . GLU A 1 100 ? 10.806 7.445 2.890 1.00 98.50 100 GLU A N 1
ATOM 767 C CA . GLU A 1 100 ? 10.026 8.469 2.186 1.00 98.50 100 GLU A CA 1
ATOM 768 C C . GLU A 1 100 ? 10.759 8.979 0.945 1.00 98.50 100 GLU A C 1
ATOM 770 O O . GLU A 1 100 ? 10.189 8.952 -0.139 1.00 98.50 100 GLU A O 1
ATOM 775 N N . ASN A 1 101 ? 12.043 9.323 1.065 1.00 98.31 101 ASN A N 1
ATOM 776 C CA . ASN A 1 101 ? 12.868 9.782 -0.053 1.00 98.31 101 ASN A CA 1
ATOM 777 C C . ASN A 1 101 ? 12.974 8.731 -1.163 1.00 98.31 101 ASN A C 1
ATOM 779 O O . ASN A 1 101 ? 12.893 9.070 -2.342 1.00 98.31 101 ASN A O 1
ATOM 783 N N . PHE A 1 102 ? 13.116 7.450 -0.806 1.00 98.38 102 PHE A N 1
ATOM 784 C CA . PHE A 1 102 ? 13.139 6.382 -1.805 1.00 98.38 102 PHE A CA 1
ATOM 785 C C . PHE A 1 102 ? 11.790 6.254 -2.526 1.00 98.38 102 PHE A C 1
ATOM 787 O O . PHE A 1 102 ? 11.754 6.037 -3.734 1.00 98.38 102 PHE A O 1
ATOM 794 N N . VAL A 1 103 ? 10.672 6.395 -1.804 1.00 98.44 103 VAL A N 1
ATOM 795 C CA . VAL A 1 103 ? 9.334 6.396 -2.416 1.00 98.44 103 VAL A CA 1
ATOM 796 C C . VAL A 1 103 ? 9.142 7.615 -3.315 1.00 98.44 103 VAL A C 1
ATOM 798 O O . VAL A 1 103 ? 8.631 7.442 -4.417 1.00 98.44 103 VAL A O 1
ATOM 801 N N . SER A 1 104 ? 9.600 8.803 -2.915 1.00 98.31 104 SER A N 1
ATOM 802 C CA . SER A 1 104 ? 9.590 9.996 -3.772 1.00 98.31 104 SER A CA 1
ATOM 803 C C . SER A 1 104 ? 10.368 9.761 -5.067 1.00 98.31 104 SER A C 1
ATOM 805 O O . SER A 1 104 ? 9.822 9.977 -6.140 1.00 98.31 104 SER A O 1
ATOM 807 N N . GLY A 1 105 ? 11.568 9.174 -4.997 1.00 98.25 105 GLY A N 1
ATOM 808 C CA . GLY A 1 105 ? 12.340 8.832 -6.197 1.00 98.25 105 GLY A CA 1
ATOM 809 C C . GLY A 1 105 ? 11.645 7.820 -7.120 1.00 98.25 105 GLY A C 1
ATOM 810 O O . GLY A 1 105 ? 11.797 7.893 -8.340 1.00 98.25 105 GLY A O 1
ATOM 811 N N . ILE A 1 106 ? 10.848 6.892 -6.569 1.00 98.31 106 ILE A N 1
ATOM 812 C CA . ILE A 1 106 ? 9.982 6.013 -7.374 1.00 98.31 106 ILE A CA 1
ATOM 813 C C . ILE A 1 106 ? 8.890 6.830 -8.074 1.00 98.31 106 ILE A C 1
ATOM 815 O O . ILE A 1 106 ? 8.588 6.552 -9.232 1.00 98.31 106 ILE A O 1
ATOM 819 N N . LEU A 1 107 ? 8.268 7.789 -7.385 1.00 98.31 107 LEU A N 1
ATOM 820 C CA . LEU A 1 107 ? 7.221 8.634 -7.964 1.00 98.31 107 LEU A CA 1
ATOM 821 C C . LEU A 1 107 ? 7.778 9.512 -9.086 1.00 98.31 107 LEU A C 1
ATOM 823 O O . LEU A 1 107 ? 7.183 9.528 -10.161 1.00 98.31 107 LEU A O 1
ATOM 827 N N . ASP A 1 108 ? 8.950 10.116 -8.887 1.00 98.12 108 ASP A N 1
ATOM 828 C CA . ASP A 1 108 ? 9.656 10.899 -9.908 1.00 98.12 108 ASP A CA 1
ATOM 829 C C . ASP A 1 108 ? 9.975 10.037 -11.138 1.00 98.12 108 ASP A C 1
ATOM 831 O O . ASP A 1 108 ? 9.679 10.402 -12.272 1.00 98.12 108 ASP A O 1
ATOM 835 N N . ALA A 1 1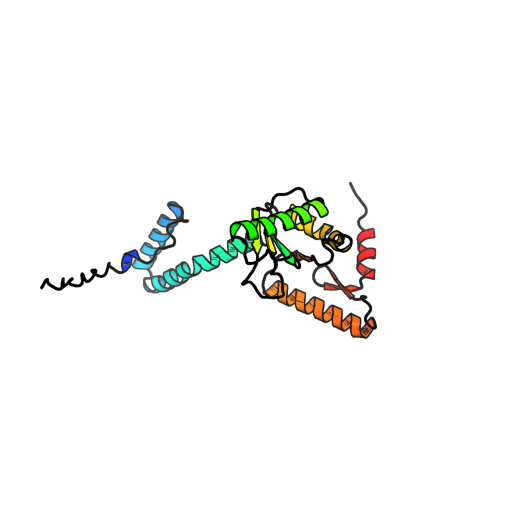09 ? 10.499 8.825 -10.923 1.00 97.56 109 ALA A N 1
ATOM 836 C CA . ALA A 1 109 ? 10.801 7.881 -12.000 1.00 97.56 109 ALA A CA 1
ATOM 837 C C . ALA A 1 109 ? 9.557 7.405 -12.776 1.00 97.56 109 ALA A C 1
ATOM 839 O O . ALA A 1 109 ? 9.665 6.938 -13.914 1.00 97.56 109 ALA A O 1
ATOM 840 N N . LEU A 1 110 ? 8.378 7.475 -12.157 1.00 97.38 110 LEU A N 1
ATOM 841 C CA . LEU A 1 110 ? 7.095 7.130 -12.766 1.00 97.38 110 LEU A CA 1
ATOM 842 C C . LEU A 1 110 ? 6.315 8.352 -13.263 1.00 97.38 110 LEU A C 1
ATOM 844 O O . LEU A 1 110 ? 5.229 8.162 -13.826 1.00 97.38 110 LEU A O 1
ATOM 848 N N . ASP A 1 111 ? 6.865 9.556 -13.096 1.00 97.56 111 ASP A N 1
ATOM 849 C CA . ASP A 1 111 ? 6.236 10.828 -13.453 1.00 97.56 111 ASP A CA 1
ATOM 850 C C . ASP A 1 111 ? 4.871 11.024 -12.757 1.00 97.56 111 ASP A C 1
ATOM 852 O O . ASP A 1 111 ? 3.874 11.399 -13.369 1.00 97.56 111 ASP A O 1
ATOM 856 N N . VAL A 1 112 ? 4.777 10.638 -11.478 1.00 97.81 112 VAL A N 1
ATOM 857 C CA . VAL A 1 112 ? 3.541 10.723 -10.680 1.00 97.81 112 VAL A CA 1
ATOM 858 C C . VAL A 1 112 ? 3.634 11.905 -9.721 1.00 97.81 112 VAL A C 1
ATOM 860 O O . VAL A 1 112 ? 4.202 11.798 -8.634 1.00 97.81 112 VAL A O 1
ATOM 863 N N . GLU A 1 113 ? 3.030 13.024 -10.107 1.00 96.56 113 GLU A N 1
ATOM 864 C CA . GLU A 1 113 ? 3.069 14.287 -9.363 1.00 96.56 113 GLU A CA 1
ATOM 865 C C . GLU A 1 113 ? 2.140 14.267 -8.140 1.00 96.56 113 GLU A C 1
ATOM 867 O O . GLU A 1 113 ? 0.998 14.734 -8.158 1.00 96.56 113 GLU A O 1
ATOM 872 N N . THR A 1 114 ? 2.611 13.683 -7.039 1.00 96.44 114 THR A N 1
ATOM 873 C CA . THR A 1 114 ? 1.835 13.627 -5.799 1.00 96.44 114 THR A CA 1
ATOM 874 C C . THR A 1 114 ? 2.713 13.509 -4.567 1.00 96.44 114 THR A C 1
ATOM 876 O O . THR A 1 114 ? 3.803 12.941 -4.599 1.00 96.44 114 THR A O 1
ATOM 879 N N . ARG A 1 115 ? 2.186 13.978 -3.434 1.00 96.88 115 ARG A N 1
ATOM 880 C CA . ARG A 1 115 ? 2.722 13.654 -2.113 1.00 96.88 115 ARG A CA 1
ATOM 881 C C . ARG A 1 115 ? 1.792 12.639 -1.445 1.00 96.88 115 ARG A C 1
ATOM 883 O O . ARG A 1 115 ? 0.641 12.982 -1.163 1.00 96.88 115 ARG A O 1
ATOM 890 N N . PRO A 1 116 ? 2.255 11.408 -1.168 1.00 98.00 116 PRO A N 1
ATOM 891 C CA . PRO A 1 116 ? 1.472 10.449 -0.402 1.00 98.00 116 PRO A CA 1
ATOM 892 C C . PRO A 1 116 ? 1.097 10.989 0.983 1.00 98.00 116 PRO A C 1
ATOM 894 O O . PRO A 1 116 ? 1.858 11.727 1.603 1.00 98.00 116 PRO A O 1
ATOM 897 N N . VAL A 1 117 ? -0.073 10.586 1.472 1.00 97.94 117 VAL A N 1
ATOM 898 C CA . VAL A 1 117 ? -0.591 10.947 2.800 1.00 97.94 117 VAL A CA 1
ATOM 899 C C . VAL A 1 117 ? 0.127 10.152 3.887 1.00 97.94 117 VAL A C 1
ATOM 901 O O . VAL A 1 117 ? 0.451 10.689 4.939 1.00 97.94 117 VAL A O 1
ATOM 904 N N . GLU A 1 118 ? 0.384 8.867 3.632 1.00 97.94 118 GLU A N 1
ATOM 905 C CA . GLU A 1 118 ? 1.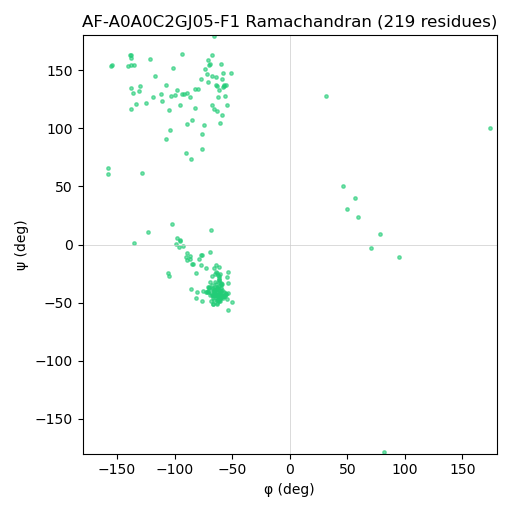069 7.978 4.572 1.00 97.94 118 GLU A CA 1
ATOM 906 C C . GLU A 1 118 ? 2.076 7.106 3.831 1.00 97.94 118 GLU A C 1
ATOM 908 O O . GLU A 1 118 ? 1.758 6.501 2.803 1.00 97.94 118 GLU A O 1
ATOM 913 N N . ILE A 1 119 ? 3.277 6.993 4.394 1.00 98.44 119 ILE A N 1
ATOM 914 C CA . ILE A 1 119 ? 4.325 6.086 3.932 1.00 98.44 119 ILE A CA 1
ATOM 915 C C . ILE A 1 119 ? 4.874 5.377 5.160 1.00 98.44 119 ILE A C 1
ATOM 917 O O . ILE A 1 119 ? 5.361 6.020 6.083 1.00 98.44 119 ILE A O 1
ATOM 921 N N . PHE A 1 120 ? 4.809 4.050 5.198 1.00 97.88 120 PHE A N 1
ATOM 922 C CA . PHE A 1 120 ? 5.367 3.305 6.325 1.00 97.88 120 PHE A CA 1
ATOM 923 C C . PHE A 1 120 ? 5.755 1.878 5.959 1.00 97.88 120 PHE A C 1
ATOM 925 O O . PHE A 1 120 ? 5.201 1.248 5.055 1.00 97.88 120 PHE A O 1
ATOM 932 N N . ARG A 1 121 ? 6.723 1.340 6.703 1.00 97.50 121 ARG A N 1
ATOM 933 C CA . ARG A 1 121 ? 7.159 -0.055 6.597 1.00 97.50 121 ARG A CA 1
ATOM 934 C C . ARG A 1 121 ? 6.196 -0.976 7.337 1.00 97.50 121 ARG A C 1
ATOM 936 O O . ARG A 1 121 ? 5.843 -0.723 8.485 1.00 97.50 121 ARG A O 1
ATOM 943 N N . MET A 1 122 ? 5.818 -2.079 6.704 1.00 95.62 122 MET A N 1
ATOM 944 C CA . MET A 1 122 ? 4.925 -3.079 7.280 1.00 95.62 122 MET A CA 1
ATOM 945 C C . MET A 1 122 ? 5.706 -4.151 8.047 1.00 95.62 122 MET A C 1
ATOM 947 O O . MET A 1 122 ? 6.615 -4.776 7.503 1.00 95.62 122 MET A O 1
ATOM 951 N N . GLY A 1 123 ? 5.284 -4.425 9.282 1.00 93.69 123 GLY A N 1
ATOM 952 C CA . GLY A 1 123 ? 5.808 -5.522 10.097 1.00 93.69 123 GLY A CA 1
ATOM 953 C C . GLY A 1 123 ? 7.123 -5.220 10.823 1.00 93.69 123 GLY A C 1
ATOM 954 O O . GLY A 1 123 ? 7.670 -4.112 10.772 1.00 93.69 123 GLY A O 1
ATOM 955 N N . LYS A 1 124 ? 7.618 -6.238 11.536 1.00 92.44 124 LYS A N 1
ATOM 956 C CA . LYS A 1 124 ? 8.872 -6.177 12.300 1.00 92.44 124 LYS A CA 1
ATOM 957 C C . LYS A 1 124 ? 10.080 -6.297 11.362 1.00 92.44 124 LYS A C 1
ATOM 959 O O . LYS A 1 124 ? 9.984 -7.045 10.388 1.00 92.44 124 LYS A O 1
ATOM 964 N N . PRO A 1 125 ? 11.184 -5.568 11.612 1.00 90.81 125 PRO A N 1
ATOM 965 C CA . PRO A 1 125 ? 12.423 -5.738 10.856 1.00 90.81 125 PRO A CA 1
ATOM 966 C C . PRO A 1 125 ? 12.894 -7.194 10.892 1.00 90.81 125 PRO A C 1
ATOM 968 O O . PRO A 1 125 ? 12.828 -7.836 11.940 1.00 90.81 125 PRO A O 1
ATOM 971 N N . VAL A 1 126 ? 13.347 -7.699 9.747 1.00 87.94 126 VAL A N 1
ATOM 972 C CA . VAL A 1 126 ? 13.926 -9.038 9.597 1.00 87.94 126 VAL A CA 1
ATOM 973 C C . VAL A 1 126 ? 15.246 -8.881 8.860 1.00 87.94 126 VAL A C 1
ATOM 975 O O . VAL A 1 126 ? 15.319 -8.124 7.891 1.00 87.94 126 VAL A O 1
ATOM 978 N N . ASP A 1 127 ? 16.278 -9.574 9.326 1.00 86.75 127 ASP A N 1
ATOM 979 C CA . ASP A 1 127 ? 17.594 -9.497 8.705 1.00 86.75 127 ASP A CA 1
ATOM 980 C C . ASP A 1 127 ? 17.593 -10.115 7.296 1.00 86.75 127 ASP A C 1
ATOM 982 O O . ASP A 1 127 ? 16.853 -11.058 7.005 1.00 86.75 127 ASP A O 1
ATOM 986 N N . GLY A 1 128 ? 18.374 -9.532 6.389 1.00 86.00 128 GLY A N 1
ATOM 987 C CA . GLY A 1 128 ? 18.513 -9.994 5.004 1.00 86.00 128 GLY A CA 1
ATOM 988 C C . GLY A 1 128 ? 17.299 -9.787 4.083 1.00 86.00 128 GLY A C 1
ATOM 989 O O . GLY A 1 128 ? 17.391 -10.087 2.891 1.00 86.00 128 GLY A O 1
ATOM 990 N N . LYS A 1 129 ? 16.164 -9.259 4.569 1.00 89.56 129 LYS A N 1
ATOM 991 C CA . LYS A 1 129 ? 14.977 -9.019 3.730 1.00 89.56 129 LYS A CA 1
ATOM 992 C C . LYS A 1 129 ? 14.307 -7.672 4.017 1.00 89.56 129 LYS A C 1
ATOM 994 O O . LYS A 1 129 ? 13.720 -7.505 5.086 1.00 89.56 129 LYS A O 1
ATOM 999 N N . PRO A 1 130 ? 14.263 -6.748 3.037 1.00 94.62 130 PRO A N 1
ATOM 1000 C CA . PRO A 1 130 ? 13.572 -5.481 3.222 1.00 94.62 130 PRO A CA 1
ATOM 1001 C C . PRO A 1 130 ? 12.069 -5.669 3.446 1.00 94.62 130 PRO A C 1
ATOM 1003 O O . PRO A 1 130 ? 11.411 -6.441 2.734 1.00 94.62 130 PRO A O 1
ATOM 1006 N N . ARG A 1 131 ? 11.499 -4.934 4.408 1.00 96.62 131 ARG A N 1
ATOM 1007 C CA . ARG A 1 131 ? 10.051 -4.944 4.639 1.00 96.62 131 ARG A CA 1
ATOM 1008 C C . ARG A 1 131 ? 9.307 -4.255 3.507 1.00 96.62 131 ARG A C 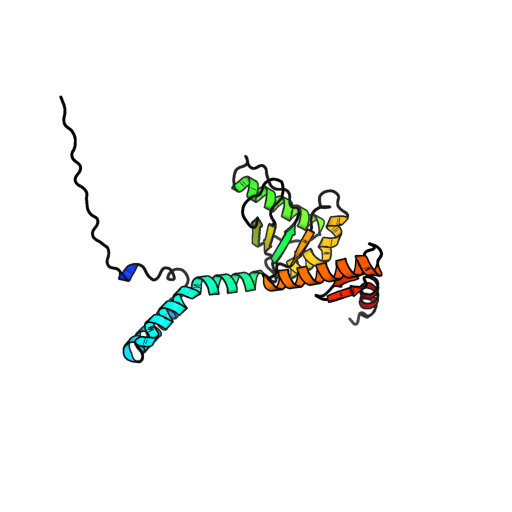1
ATOM 1010 O O . ARG A 1 131 ? 9.820 -3.342 2.857 1.00 96.62 131 ARG A O 1
ATOM 1017 N N . LEU A 1 132 ? 8.050 -4.657 3.341 1.00 97.31 132 LEU A N 1
ATOM 1018 C CA . LEU A 1 132 ? 7.126 -3.999 2.425 1.00 97.31 132 LEU A CA 1
ATOM 1019 C C . LEU A 1 132 ? 6.867 -2.568 2.881 1.00 97.31 132 LEU A C 1
ATOM 1021 O O . LEU A 1 132 ? 6.753 -2.312 4.079 1.00 97.31 132 LEU A O 1
ATOM 1025 N N . VAL A 1 133 ? 6.721 -1.657 1.928 1.00 98.44 133 VAL A N 1
ATOM 1026 C CA . VAL A 1 133 ? 6.266 -0.292 2.193 1.00 98.44 133 VAL A CA 1
ATOM 1027 C C . VAL A 1 133 ? 4.806 -0.189 1.783 1.00 98.44 133 VAL A C 1
ATOM 1029 O O . VAL A 1 133 ? 4.457 -0.553 0.659 1.00 98.44 133 VAL A O 1
ATOM 1032 N N . LYS A 1 134 ? 3.951 0.295 2.684 1.00 98.44 134 LYS A N 1
ATOM 1033 C CA . LYS A 1 134 ? 2.601 0.741 2.342 1.00 98.44 134 LYS A CA 1
ATOM 1034 C C . LYS A 1 134 ? 2.653 2.240 2.075 1.00 98.44 134 LYS A C 1
ATOM 1036 O O . LYS A 1 134 ? 3.213 2.989 2.871 1.00 98.44 134 LYS A O 1
ATOM 1041 N N . CYS A 1 135 ? 2.091 2.638 0.942 1.00 98.56 135 CYS A N 1
ATOM 1042 C CA . CYS A 1 135 ? 1.999 4.024 0.506 1.00 98.56 135 CYS A CA 1
ATOM 1043 C C . CYS A 1 135 ? 0.528 4.337 0.228 1.00 98.56 135 CYS A C 1
ATOM 1045 O O . CYS A 1 135 ? -0.109 3.640 -0.567 1.00 98.56 135 CYS A O 1
ATOM 1047 N N . VAL A 1 136 ? -0.013 5.340 0.914 1.00 98.56 136 VAL A N 1
ATOM 1048 C CA . VAL A 1 136 ? -1.416 5.761 0.833 1.00 98.56 136 VAL A CA 1
ATOM 1049 C C . VAL A 1 136 ? -1.470 7.124 0.154 1.00 98.56 136 VAL A C 1
ATOM 1051 O O . VAL A 1 136 ? -0.849 8.073 0.621 1.00 98.56 136 VAL A O 1
ATOM 1054 N N . PHE A 1 137 ? -2.220 7.235 -0.935 1.00 98.50 137 PHE A N 1
ATOM 1055 C CA . PHE A 1 137 ? -2.383 8.474 -1.695 1.00 98.50 137 PHE A CA 1
ATOM 1056 C C . PHE A 1 137 ? -3.618 9.252 -1.252 1.00 98.50 137 PHE A C 1
ATOM 1058 O O . PHE A 1 137 ? -4.506 8.692 -0.614 1.00 98.50 137 PHE A O 1
ATOM 1065 N N . SER A 1 138 ? -3.706 10.531 -1.618 1.00 97.31 138 SER A N 1
ATOM 1066 C CA . SER A 1 138 ? -4.894 11.361 -1.372 1.00 97.31 138 SER A CA 1
ATOM 1067 C C . SER A 1 138 ? -6.129 10.834 -2.104 1.00 97.31 138 SER A C 1
ATOM 1069 O O . SER A 1 138 ? -7.228 10.855 -1.561 1.00 97.31 138 SER A O 1
ATOM 1071 N N . THR A 1 139 ? -5.948 10.298 -3.314 1.00 97.38 139 THR A N 1
ATOM 1072 C CA . THR A 1 139 ? -7.031 9.780 -4.154 1.00 97.38 139 THR A CA 1
ATOM 1073 C C . THR A 1 139 ? -6.641 8.466 -4.829 1.00 97.38 139 THR A C 1
ATOM 1075 O O . THR A 1 139 ? -5.467 8.101 -4.945 1.00 97.38 139 THR A O 1
ATOM 1078 N N . ARG A 1 140 ? -7.648 7.740 -5.327 1.00 97.06 140 ARG A N 1
ATOM 1079 C CA . ARG A 1 140 ? -7.441 6.504 -6.095 1.00 97.06 140 ARG A CA 1
ATOM 1080 C C . ARG A 1 140 ? -6.714 6.742 -7.424 1.00 97.06 140 ARG A C 1
ATOM 1082 O O . ARG A 1 140 ? -6.058 5.817 -7.912 1.00 97.06 140 ARG A O 1
ATOM 1089 N N . PHE A 1 141 ? -6.805 7.951 -7.980 1.00 97.81 141 PHE A N 1
ATOM 1090 C CA . PHE A 1 141 ? -6.157 8.333 -9.235 1.00 97.81 141 PHE A CA 1
ATOM 1091 C C . PHE A 1 141 ? -4.654 8.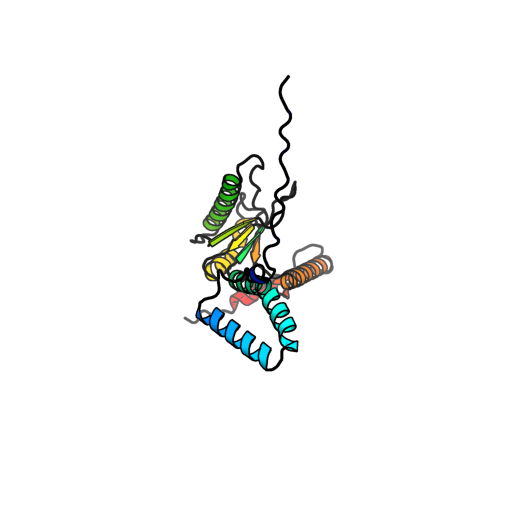034 -9.192 1.00 97.81 141 PHE A C 1
ATOM 1093 O O . PHE A 1 141 ? -4.189 7.186 -9.949 1.00 97.81 141 PHE A O 1
ATOM 1100 N N . TYR A 1 142 ? -3.937 8.586 -8.209 1.00 98.19 142 TYR A N 1
ATOM 1101 C CA . TYR A 1 142 ? -2.486 8.412 -8.088 1.00 98.19 142 TYR A CA 1
ATOM 1102 C C . TYR A 1 142 ? -2.065 6.960 -7.861 1.00 98.19 142 TYR A C 1
ATOM 1104 O O . TYR A 1 142 ? -1.090 6.486 -8.441 1.00 98.19 142 TYR A O 1
ATOM 1112 N N . SER A 1 143 ? -2.835 6.204 -7.072 1.00 97.69 143 SER A N 1
ATOM 1113 C CA . SER A 1 143 ? -2.563 4.773 -6.898 1.00 97.69 143 SER A CA 1
ATOM 1114 C C . SER A 1 143 ? -2.706 3.997 -8.214 1.00 97.69 143 SER A C 1
ATOM 1116 O O . SER A 1 143 ? -1.906 3.107 -8.501 1.00 97.69 143 SER A O 1
ATOM 1118 N N . SER A 1 144 ? -3.697 4.353 -9.037 1.00 97.12 144 SER A N 1
ATOM 1119 C CA . SER A 1 144 ? -3.953 3.711 -10.329 1.00 97.12 144 SER A CA 1
ATOM 1120 C C . SER A 1 144 ? -2.887 4.099 -11.351 1.00 97.12 144 SER A C 1
ATOM 1122 O O . SER A 1 144 ? -2.401 3.240 -12.083 1.00 97.12 144 SER A O 1
ATOM 1124 N N . GLU A 1 145 ? -2.484 5.366 -11.354 1.00 97.81 145 GLU A N 1
ATOM 1125 C CA . GLU A 1 145 ? -1.433 5.913 -12.207 1.00 97.81 145 GLU A CA 1
ATOM 1126 C C . GLU A 1 145 ? -0.069 5.277 -11.906 1.00 97.81 145 GLU A C 1
ATOM 1128 O O . GLU A 1 145 ? 0.571 4.724 -12.806 1.00 97.81 145 GLU A O 1
ATOM 1133 N N . MET A 1 146 ? 0.325 5.232 -10.628 1.00 97.88 146 MET A N 1
ATOM 1134 C CA . MET A 1 146 ? 1.545 4.553 -10.192 1.00 97.88 146 MET A CA 1
ATOM 1135 C C . MET A 1 146 ? 1.531 3.073 -10.590 1.00 97.88 146 MET A C 1
ATOM 1137 O O . MET A 1 146 ? 2.520 2.558 -11.111 1.00 97.88 146 MET A O 1
ATOM 1141 N N . LEU A 1 147 ? 0.409 2.370 -10.390 1.00 97.12 147 LEU A N 1
ATOM 1142 C CA . LEU A 1 147 ? 0.281 0.963 -10.777 1.00 97.12 147 LEU A CA 1
ATOM 1143 C C . LEU A 1 147 ? 0.403 0.767 -12.290 1.00 97.12 147 LEU A C 1
ATOM 1145 O O . LEU A 1 147 ? 1.113 -0.144 -12.722 1.00 97.12 147 LEU A O 1
ATOM 1149 N N . ALA A 1 148 ? -0.245 1.619 -13.085 1.00 96.12 148 ALA A N 1
ATOM 1150 C CA . ALA A 1 148 ? -0.195 1.556 -14.540 1.00 96.12 148 ALA A CA 1
ATOM 1151 C C . ALA A 1 148 ? 1.235 1.734 -15.065 1.00 96.12 148 ALA A C 1
ATOM 1153 O O . ALA A 1 148 ? 1.660 0.996 -15.955 1.00 96.12 148 ALA A O 1
ATOM 1154 N N . ARG A 1 149 ? 2.004 2.656 -14.476 1.00 97.19 149 ARG A N 1
ATOM 1155 C CA . ARG A 1 149 ? 3.373 2.981 -14.905 1.00 97.19 149 ARG A CA 1
ATOM 1156 C C . ARG A 1 149 ? 4.453 2.133 -14.233 1.00 97.19 149 ARG A C 1
ATOM 1158 O O . ARG A 1 149 ? 5.564 2.070 -14.744 1.00 97.19 149 ARG A O 1
ATOM 1165 N N . SER A 1 150 ? 4.128 1.404 -13.163 1.00 96.38 150 SER A N 1
ATOM 1166 C CA . SER A 1 150 ? 5.081 0.612 -12.363 1.00 96.38 150 SER A CA 1
ATOM 1167 C C . SER A 1 150 ? 5.944 -0.382 -13.148 1.00 96.38 150 SER A C 1
ATOM 1169 O O . SER A 1 150 ? 7.026 -0.746 -12.694 1.00 96.38 150 SER A O 1
ATOM 1171 N N . HIS A 1 151 ? 5.494 -0.828 -14.324 1.00 92.88 151 HIS A N 1
ATOM 1172 C CA . HIS A 1 151 ? 6.278 -1.704 -15.193 1.00 92.88 151 HIS A CA 1
ATOM 1173 C C . HIS A 1 151 ? 7.592 -1.055 -15.660 1.00 92.88 151 HIS A C 1
ATOM 1175 O O . HIS A 1 151 ? 8.571 -1.781 -15.803 1.00 92.88 151 HIS A O 1
ATOM 1181 N N . ARG A 1 152 ? 7.629 0.281 -15.799 1.00 95.12 152 ARG A N 1
ATOM 1182 C CA . ARG A 1 152 ? 8.808 1.069 -16.203 1.00 95.12 152 ARG A CA 1
ATOM 1183 C C . ARG A 1 152 ? 9.971 0.961 -15.215 1.00 95.12 152 ARG A C 1
ATOM 1185 O O . ARG A 1 152 ? 11.124 1.080 -15.606 1.00 95.12 152 ARG A O 1
ATOM 1192 N N . LEU A 1 153 ? 9.693 0.674 -13.938 1.00 96.25 153 LEU A N 1
ATOM 1193 C CA . LEU A 1 153 ? 10.737 0.504 -12.917 1.00 96.25 153 LEU A CA 1
ATOM 1194 C C . LEU A 1 153 ? 11.705 -0.637 -13.244 1.00 96.25 153 LEU A C 1
ATOM 1196 O O . LEU A 1 153 ? 12.845 -0.619 -12.793 1.00 96.25 153 LEU A O 1
ATOM 1200 N N . ARG A 1 154 ? 11.262 -1.627 -14.029 1.00 93.12 154 ARG A N 1
ATOM 1201 C CA . ARG A 1 154 ? 12.091 -2.777 -14.418 1.00 93.12 154 ARG A CA 1
ATOM 1202 C C . ARG A 1 154 ? 13.242 -2.391 -15.337 1.00 93.12 154 ARG A C 1
ATOM 1204 O O . ARG A 1 154 ? 14.262 -3.076 -15.323 1.00 93.12 154 ARG A O 1
ATOM 1211 N N . ASP A 1 155 ? 13.066 -1.313 -16.092 1.00 92.81 155 ASP A N 1
ATOM 1212 C CA . ASP A 1 155 ? 14.036 -0.830 -17.071 1.00 92.81 155 ASP A CA 1
ATOM 1213 C C . ASP A 1 155 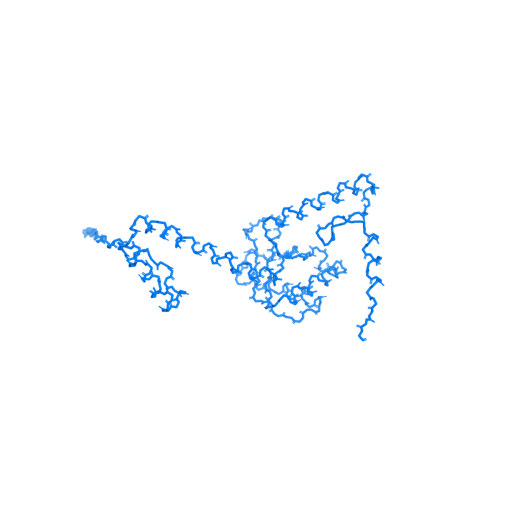? 15.077 0.094 -16.417 1.00 92.81 155 ASP A C 1
ATOM 1215 O O . ASP A 1 155 ? 16.125 0.372 -16.993 1.00 92.81 155 ASP A O 1
ATOM 1219 N N . LEU A 1 156 ? 14.821 0.534 -15.179 1.00 94.75 156 LEU A N 1
ATOM 1220 C CA . LEU A 1 156 ? 15.693 1.423 -14.423 1.00 94.75 156 LEU A CA 1
ATOM 1221 C C . LEU A 1 156 ? 16.616 0.615 -13.493 1.00 94.75 156 LEU A C 1
ATOM 1223 O O . LEU A 1 156 ? 16.122 -0.062 -12.585 1.00 94.75 156 LEU A O 1
ATOM 1227 N N . PRO A 1 157 ? 17.954 0.715 -13.633 1.00 94.50 157 PRO A N 1
ATOM 1228 C CA . PRO A 1 157 ? 18.896 -0.055 -12.816 1.00 94.50 157 PRO A CA 1
ATOM 1229 C C . PRO A 1 157 ? 18.681 0.105 -11.305 1.00 94.50 157 PRO A C 1
ATOM 1231 O O . PRO A 1 157 ? 18.674 -0.888 -10.577 1.00 94.50 157 PRO A O 1
ATOM 1234 N N . SER A 1 158 ? 18.411 1.331 -10.845 1.00 94.00 158 SER A N 1
ATOM 1235 C CA . SER A 1 158 ? 18.178 1.656 -9.430 1.00 94.00 158 SER A CA 1
ATOM 1236 C C . SER A 1 158 ? 16.904 1.032 -8.848 1.00 94.00 158 SER A C 1
ATOM 1238 O O . SER A 1 158 ? 16.789 0.887 -7.632 1.00 94.00 158 SER A O 1
ATOM 1240 N N . TYR A 1 159 ? 15.952 0.634 -9.699 1.00 96.19 159 TYR A N 1
ATOM 1241 C CA . TYR A 1 159 ? 14.636 0.131 -9.295 1.00 96.19 159 TYR A CA 1
ATOM 1242 C C . TYR A 1 159 ? 14.329 -1.273 -9.823 1.00 96.19 159 TYR A C 1
ATOM 1244 O O . TYR A 1 159 ? 13.217 -1.766 -9.646 1.00 96.19 159 TYR A O 1
ATOM 1252 N N . LYS A 1 160 ? 15.318 -1.973 -10.389 1.00 92.38 160 LYS A N 1
ATOM 1253 C CA . LYS A 1 160 ? 15.154 -3.310 -10.985 1.00 92.38 160 LYS A CA 1
ATOM 1254 C C . LYS A 1 160 ? 14.510 -4.338 -10.044 1.00 92.38 160 LYS A C 1
ATOM 1256 O O . LYS A 1 160 ? 13.775 -5.221 -10.482 1.00 92.38 160 LYS A O 1
ATOM 1261 N N . ASN A 1 161 ? 14.776 -4.217 -8.743 1.00 93.25 161 ASN A N 1
ATOM 1262 C CA . ASN A 1 161 ? 14.243 -5.105 -7.705 1.00 93.25 161 ASN A CA 1
ATOM 1263 C C . ASN A 1 161 ? 12.971 -4.565 -7.029 1.00 93.25 161 ASN A C 1
ATOM 1265 O O . ASN A 1 161 ? 12.467 -5.184 -6.089 1.00 93.25 161 ASN A O 1
ATOM 1269 N N . VAL A 1 162 ? 12.452 -3.426 -7.491 1.00 97.12 162 VAL A N 1
ATOM 1270 C CA . VAL A 1 162 ? 11.261 -2.782 -6.946 1.00 97.12 162 VAL A CA 1
ATOM 1271 C C . VAL A 1 162 ? 10.025 -3.267 -7.687 1.00 97.12 162 VAL A C 1
ATOM 1273 O O . VAL A 1 162 ? 9.943 -3.242 -8.913 1.00 97.12 162 VAL A O 1
ATOM 1276 N N . TYR A 1 163 ? 9.021 -3.692 -6.922 1.00 96.00 163 TYR A N 1
ATOM 1277 C CA . TYR A 1 163 ? 7.741 -4.127 -7.473 1.00 96.00 163 TYR A CA 1
ATOM 1278 C C . TYR A 1 163 ? 6.599 -3.446 -6.740 1.00 96.00 163 TYR A C 1
ATOM 1280 O O . TYR A 1 163 ? 6.538 -3.471 -5.512 1.00 96.00 163 TYR A O 1
ATOM 1288 N N . VAL A 1 164 ? 5.657 -2.895 -7.497 1.00 97.12 164 VAL A N 1
ATOM 1289 C CA . VAL A 1 164 ? 4.464 -2.240 -6.958 1.00 97.12 164 VAL A CA 1
ATOM 1290 C C . VAL A 1 164 ? 3.256 -3.135 -7.208 1.00 97.12 164 VAL A C 1
ATOM 1292 O O . VAL A 1 164 ? 3.104 -3.719 -8.282 1.00 97.12 164 VAL A O 1
ATOM 1295 N N . ARG A 1 165 ? 2.381 -3.261 -6.211 1.00 95.56 165 ARG A N 1
ATOM 1296 C CA . ARG A 1 165 ? 1.072 -3.907 -6.363 1.00 95.56 165 ARG A CA 1
ATOM 1297 C C . ARG A 1 165 ? -0.012 -3.136 -5.625 1.00 95.56 165 ARG A C 1
ATOM 1299 O O . ARG A 1 165 ? 0.279 -2.368 -4.709 1.00 95.56 165 ARG A O 1
ATOM 1306 N N . LYS A 1 166 ? -1.271 -3.421 -5.965 1.00 96.00 166 LYS A N 1
ATOM 1307 C CA . LYS A 1 166 ? -2.420 -2.940 -5.192 1.00 96.00 166 LYS A CA 1
ATOM 1308 C C . LYS A 1 166 ? -2.351 -3.424 -3.740 1.00 96.00 166 LYS A C 1
ATOM 1310 O O . LYS A 1 166 ? -1.939 -4.565 -3.471 1.00 96.00 166 LYS A O 1
ATOM 1315 N N . SER A 1 167 ? -2.763 -2.561 -2.814 1.00 96.44 167 SER A N 1
ATOM 1316 C CA . SER A 1 167 ? -3.136 -3.000 -1.471 1.00 96.44 167 SER A CA 1
ATOM 1317 C C . SER A 1 167 ? -4.364 -3.910 -1.575 1.00 96.44 167 SER A C 1
ATOM 1319 O O . SER A 1 167 ? -5.254 -3.657 -2.381 1.00 96.44 167 SER A O 1
ATOM 1321 N N . MET A 1 168 ? -4.369 -5.005 -0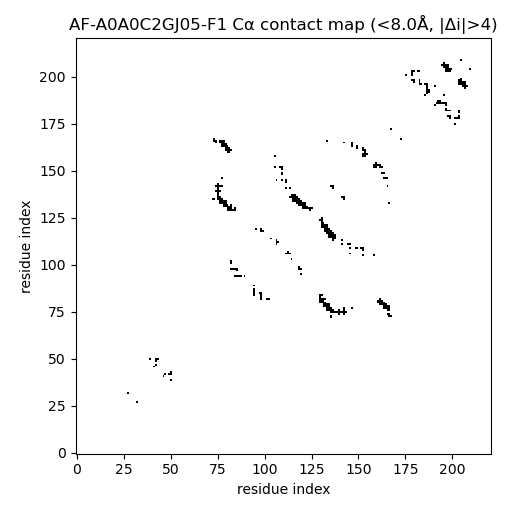.825 1.00 94.31 168 MET A N 1
ATOM 1322 C CA . MET A 1 168 ? -5.366 -6.078 -0.916 1.00 94.31 168 MET A CA 1
ATOM 1323 C C . MET A 1 168 ? -5.702 -6.569 0.486 1.00 94.31 168 MET A C 1
ATOM 1325 O O . MET A 1 168 ? -4.839 -6.483 1.371 1.00 94.31 168 MET A O 1
ATOM 1329 N N . THR A 1 169 ? -6.901 -7.115 0.673 1.00 94.62 169 THR A N 1
ATOM 1330 C CA . THR A 1 169 ? -7.263 -7.839 1.900 1.00 94.62 169 THR A CA 1
ATOM 1331 C C . THR A 1 169 ? -6.443 -9.127 2.046 1.00 94.62 169 THR A C 1
ATOM 1333 O O . THR A 1 169 ? -5.546 -9.424 1.248 1.00 94.62 169 THR A O 1
ATOM 1336 N N . THR A 1 170 ? -6.653 -9.877 3.123 1.00 92.50 170 THR A N 1
ATOM 1337 C CA . THR A 1 170 ? -5.978 -11.171 3.296 1.00 92.50 170 THR A CA 1
ATOM 1338 C C . THR A 1 170 ? -6.502 -12.188 2.292 1.00 92.50 170 THR A C 1
ATOM 1340 O O . THR A 1 170 ? -5.705 -12.825 1.609 1.00 92.50 170 THR A O 1
ATOM 1343 N N . GLU A 1 171 ? -7.812 -12.213 2.117 1.00 93.94 171 GLU A N 1
ATOM 1344 C CA . GLU A 1 171 ? -8.556 -13.086 1.215 1.00 93.94 171 GLU A CA 1
ATOM 1345 C C . GLU A 1 171 ? -8.147 -12.803 -0.239 1.00 93.94 171 GLU A C 1
ATOM 1347 O O . GLU A 1 171 ? -7.657 -13.686 -0.938 1.00 93.94 171 GLU A O 1
ATOM 1352 N N . GLU A 1 172 ? -8.171 -11.532 -0.661 1.00 93.69 172 GLU A N 1
ATOM 1353 C CA . GLU A 1 172 ? -7.726 -11.130 -2.003 1.00 93.69 172 GLU A CA 1
ATOM 1354 C C . GLU A 1 172 ? -6.253 -11.498 -2.273 1.00 93.69 172 GLU A C 1
ATOM 1356 O O . GLU A 1 172 ? -5.862 -11.792 -3.407 1.00 93.69 172 GLU A O 1
ATOM 1361 N N . ARG A 1 173 ? -5.390 -11.457 -1.244 1.00 93.12 173 ARG A N 1
ATOM 1362 C CA . ARG A 1 173 ? -3.979 -11.861 -1.375 1.00 93.12 173 ARG A CA 1
ATOM 1363 C C . ARG A 1 173 ? -3.833 -13.363 -1.565 1.00 93.12 173 ARG A C 1
ATOM 1365 O O . ARG A 1 173 ? -2.918 -13.773 -2.281 1.00 93.12 173 ARG A O 1
ATOM 1372 N N . GLU A 1 174 ? -4.661 -14.155 -0.899 1.00 95.00 174 GLU A N 1
ATOM 1373 C CA . GLU A 1 174 ? -4.680 -15.611 -1.021 1.00 95.00 174 GLU A CA 1
ATOM 1374 C C . GLU A 1 174 ? -5.178 -16.024 -2.401 1.00 95.00 174 GLU A C 1
ATOM 1376 O O . GLU A 1 174 ? -4.458 -16.726 -3.109 1.00 95.00 174 GLU A O 1
ATOM 1381 N N . GLU A 1 175 ? -6.294 -15.460 -2.862 1.00 94.56 175 GLU A N 1
ATOM 1382 C CA . GLU A 1 175 ? -6.788 -15.658 -4.229 1.00 94.56 175 GLU A CA 1
ATOM 1383 C C . GLU A 1 175 ? -5.725 -15.297 -5.275 1.00 94.56 175 GLU A C 1
ATOM 1385 O O . GLU A 1 175 ? -5.436 -16.060 -6.199 1.00 94.56 175 GLU A O 1
ATOM 1390 N N . TYR A 1 176 ? -5.068 -14.144 -5.113 1.00 92.75 176 TYR A N 1
ATOM 1391 C CA . TYR A 1 176 ? -4.014 -13.717 -6.031 1.00 92.75 176 TYR A CA 1
ATOM 1392 C C . TYR A 1 176 ? -2.787 -14.642 -6.002 1.00 92.75 176 TYR A C 1
ATOM 1394 O O . TYR A 1 176 ? -2.111 -14.818 -7.024 1.00 92.75 176 TYR A O 1
ATOM 1402 N N . ARG A 1 177 ? -2.476 -15.233 -4.841 1.00 93.25 177 ARG A N 1
ATOM 1403 C CA . ARG A 1 177 ? -1.402 -16.223 -4.693 1.00 93.25 177 ARG A CA 1
ATOM 1404 C C . ARG A 1 177 ? -1.750 -17.498 -5.451 1.00 93.25 177 ARG A C 1
ATOM 1406 O O . ARG A 1 177 ? -0.893 -17.967 -6.202 1.00 93.25 177 ARG A O 1
ATOM 1413 N N . GLU A 1 178 ? -2.975 -17.993 -5.309 1.00 95.81 178 GLU A N 1
ATOM 1414 C CA . GLU A 1 178 ? -3.453 -19.179 -6.022 1.00 95.81 178 GLU A CA 1
ATOM 1415 C C . GLU A 1 178 ? -3.460 -18.951 -7.535 1.00 95.81 178 GLU A C 1
ATOM 1417 O O . GLU A 1 178 ? -2.836 -19.715 -8.264 1.00 95.81 178 GLU A O 1
ATOM 1422 N N . LEU A 1 179 ? -3.987 -17.820 -8.020 1.00 95.06 179 LEU A N 1
ATOM 1423 C CA . LEU A 1 179 ? -3.933 -17.475 -9.448 1.00 95.06 179 LEU A CA 1
ATOM 1424 C C . LEU A 1 179 ? -2.497 -17.482 -9.999 1.00 95.06 179 LEU A C 1
ATOM 1426 O O . LEU A 1 179 ? -2.238 -17.979 -11.097 1.00 95.06 179 LEU A O 1
ATOM 1430 N N . ARG A 1 180 ? -1.533 -16.936 -9.243 1.00 92.06 180 ARG A N 1
ATOM 1431 C CA . ARG A 1 180 ? -0.116 -16.968 -9.640 1.00 92.06 180 ARG A CA 1
ATOM 1432 C C . ARG A 1 180 ? 0.481 -18.370 -9.579 1.00 92.06 180 ARG A C 1
ATOM 1434 O O . ARG A 1 180 ? 1.387 -18.649 -10.361 1.00 92.06 180 ARG A O 1
ATOM 1441 N N . LYS A 1 181 ? 0.040 -19.220 -8.654 1.00 94.44 181 LYS A N 1
ATOM 1442 C CA . LYS A 1 181 ? 0.463 -20.620 -8.564 1.00 94.44 181 LYS A CA 1
ATOM 1443 C C . LYS A 1 181 ? -0.034 -21.395 -9.785 1.00 94.44 181 LYS A C 1
ATOM 1445 O O . LYS A 1 181 ? 0.796 -21.931 -10.511 1.00 94.44 181 LYS A O 1
ATOM 1450 N N . THR A 1 182 ? -1.324 -21.306 -10.099 1.00 94.19 182 THR A N 1
ATOM 1451 C CA . THR A 1 182 ? -1.930 -21.927 -11.286 1.00 94.19 182 THR A CA 1
ATOM 1452 C C . THR A 1 182 ? -1.246 -21.469 -12.577 1.00 94.19 182 THR A C 1
ATOM 1454 O O . THR A 1 182 ? -0.888 -22.293 -13.413 1.00 94.19 182 THR A O 1
ATOM 1457 N N . ALA A 1 183 ? -0.969 -20.167 -12.729 1.00 92.69 183 ALA A N 1
ATOM 1458 C CA . ALA A 1 183 ? -0.245 -19.656 -13.898 1.00 92.69 183 ALA A CA 1
ATOM 1459 C C . ALA A 1 183 ? 1.171 -20.243 -14.036 1.00 92.69 183 ALA A C 1
ATOM 1461 O O . ALA A 1 183 ? 1.607 -20.539 -15.147 1.00 92.69 183 ALA A O 1
ATOM 1462 N N . ARG A 1 184 ? 1.900 -20.428 -12.925 1.00 90.81 184 ARG A N 1
ATOM 1463 C CA . ARG A 1 184 ? 3.224 -21.072 -12.950 1.00 90.81 184 ARG A CA 1
ATOM 1464 C C . ARG A 1 184 ? 3.130 -22.545 -13.323 1.00 90.81 184 ARG A C 1
ATOM 1466 O O . ARG A 1 184 ? 3.925 -22.995 -14.135 1.00 90.81 184 ARG A O 1
ATOM 1473 N N . GLU A 1 185 ? 2.170 -23.272 -12.763 1.00 92.75 185 GLU A N 1
ATOM 1474 C CA . GLU A 1 185 ? 1.956 -24.688 -13.077 1.00 92.75 185 GLU A CA 1
ATOM 1475 C C . GLU A 1 185 ? 1.628 -24.894 -14.560 1.00 92.75 185 GLU A C 1
ATOM 1477 O O . GLU A 1 185 ? 2.198 -25.779 -15.191 1.00 92.75 185 GLU A O 1
ATOM 1482 N N . MET A 1 186 ? 0.785 -24.039 -15.148 1.00 91.06 186 MET A N 1
ATOM 1483 C CA . MET A 1 186 ? 0.497 -24.087 -16.587 1.00 91.06 186 MET A CA 1
ATOM 1484 C C . MET A 1 186 ? 1.725 -23.743 -17.440 1.00 91.06 186 MET A C 1
ATOM 1486 O O . MET A 1 186 ? 1.983 -24.421 -18.428 1.00 91.06 186 MET A O 1
ATOM 1490 N N . ASN A 1 187 ? 2.541 -22.762 -17.037 1.00 91.75 187 ASN A N 1
ATOM 1491 C CA . ASN A 1 187 ? 3.804 -22.459 -17.730 1.00 91.75 187 ASN A CA 1
ATOM 1492 C C . ASN A 1 187 ? 4.825 -23.600 -17.662 1.00 91.75 187 ASN A C 1
ATOM 1494 O O . ASN A 1 187 ? 5.574 -23.810 -18.612 1.00 91.75 187 ASN A O 1
ATOM 1498 N N . LEU A 1 188 ? 4.860 -24.349 -16.558 1.00 89.69 188 LEU A N 1
ATOM 1499 C CA . LEU A 1 188 ? 5.724 -25.523 -16.433 1.00 89.69 188 LEU A CA 1
ATOM 1500 C C . LEU A 1 188 ? 5.240 -26.679 -17.315 1.00 89.69 188 LEU A C 1
ATOM 1502 O O . LEU A 1 188 ? 6.063 -27.349 -17.926 1.00 89.69 188 LEU A O 1
ATOM 1506 N N . LYS A 1 189 ? 3.921 -26.902 -17.392 1.00 88.25 189 LYS A N 1
ATOM 1507 C CA . LYS A 1 189 ? 3.327 -28.003 -18.167 1.00 88.25 189 LYS A CA 1
ATOM 1508 C C . LYS A 1 189 ? 3.318 -27.747 -19.672 1.00 88.25 189 LYS A C 1
ATOM 1510 O O . LYS A 1 189 ? 3.692 -28.623 -20.438 1.00 88.25 189 LYS A O 1
ATOM 1515 N N . GLU A 1 190 ? 2.856 -26.571 -20.087 1.00 84.62 190 GLU A N 1
ATOM 1516 C CA . GLU A 1 190 ? 2.599 -26.253 -21.499 1.00 84.62 190 GLU A CA 1
ATOM 1517 C C . GLU A 1 190 ? 3.658 -25.331 -22.102 1.00 84.62 190 GLU A C 1
ATOM 1519 O O . GLU A 1 190 ? 3.888 -25.358 -23.305 1.00 84.62 190 GLU A O 1
ATOM 1524 N N . GLY A 1 191 ? 4.299 -24.503 -21.275 1.00 74.75 191 GLY A N 1
ATOM 1525 C CA . GLY A 1 191 ? 5.278 -23.520 -21.734 1.00 74.75 191 GLY A CA 1
ATOM 1526 C C . GLY A 1 191 ? 6.719 -23.998 -21.722 1.00 74.75 191 GLY A C 1
ATOM 1527 O O . GLY A 1 191 ? 7.593 -23.221 -22.079 1.00 74.75 191 GLY A O 1
ATOM 1528 N N . SER A 1 192 ? 7.006 -25.229 -21.284 1.00 77.12 192 SER A N 1
ATOM 1529 C CA . SER A 1 192 ? 8.386 -25.712 -21.093 1.00 77.12 192 SER A CA 1
ATOM 1530 C C . SER A 1 192 ? 9.259 -24.743 -20.269 1.00 77.12 192 SER A C 1
ATOM 1532 O O . SER A 1 192 ? 10.465 -24.644 -20.474 1.00 77.12 192 SER A O 1
ATOM 1534 N N . GLY A 1 193 ? 8.648 -23.991 -19.342 1.00 69.31 193 GLY A N 1
ATOM 1535 C CA . GLY A 1 193 ? 9.314 -22.950 -18.549 1.00 69.31 193 GLY A CA 1
ATOM 1536 C C . GLY A 1 193 ? 9.197 -21.524 -19.105 1.00 69.31 193 GLY A C 1
ATOM 1537 O O . GLY A 1 193 ? 9.485 -20.570 -18.378 1.00 69.31 193 GLY A O 1
ATOM 1538 N N . GLU A 1 194 ? 8.712 -21.340 -20.334 1.00 81.94 194 GLU A N 1
ATOM 1539 C CA . GLU A 1 194 ? 8.397 -20.023 -20.882 1.00 81.94 194 GLU A CA 1
ATOM 1540 C C . GLU A 1 194 ? 7.126 -19.424 -20.270 1.00 81.94 194 GLU A C 1
ATOM 1542 O O . GLU A 1 194 ? 6.186 -20.104 -19.846 1.00 81.94 194 GLU A O 1
ATOM 1547 N N . ARG A 1 195 ? 7.086 -18.091 -20.219 1.00 82.88 195 ARG A N 1
ATOM 1548 C CA . ARG A 1 195 ? 5.999 -17.335 -19.593 1.00 82.88 195 ARG A CA 1
ATOM 1549 C C . ARG A 1 195 ? 4.837 -17.112 -20.570 1.00 82.88 195 ARG A C 1
ATOM 1551 O O . ARG A 1 195 ? 4.614 -15.990 -21.020 1.00 82.88 195 ARG A O 1
ATOM 1558 N N . ILE A 1 196 ? 4.072 -18.167 -20.840 1.00 90.81 196 ILE A N 1
ATOM 1559 C CA . ILE A 1 196 ? 2.888 -18.144 -21.718 1.00 90.81 196 ILE A CA 1
ATOM 1560 C C . ILE A 1 196 ? 1.647 -17.627 -20.976 1.00 90.81 196 ILE A C 1
ATOM 1562 O O . ILE A 1 196 ? 0.925 -16.767 -21.475 1.00 90.81 196 ILE A O 1
ATOM 1566 N N . TYR A 1 197 ? 1.414 -18.113 -19.762 1.00 91.88 197 TYR A N 1
ATOM 1567 C CA . TYR A 1 197 ? 0.284 -17.802 -18.896 1.00 91.88 197 TYR A CA 1
ATOM 1568 C C . TYR A 1 197 ? 0.639 -16.744 -17.853 1.00 91.88 197 TYR A C 1
ATOM 1570 O O . TYR A 1 197 ? 1.660 -16.819 -17.158 1.00 91.88 197 TYR A O 1
ATOM 1578 N N . VAL A 1 198 ? -0.235 -15.751 -17.704 1.00 91.31 198 VAL A N 1
ATOM 1579 C CA . VAL A 1 198 ? -0.082 -14.643 -16.757 1.00 91.31 198 VAL A CA 1
ATOM 1580 C C . VAL A 1 198 ? -1.399 -14.324 -16.057 1.00 91.31 198 VAL A C 1
ATOM 1582 O O . VAL A 1 198 ? -2.480 -14.558 -16.587 1.00 91.31 198 VAL A O 1
ATOM 1585 N N . VAL A 1 199 ? -1.309 -13.753 -14.854 1.00 90.88 199 VAL A N 1
ATOM 1586 C CA . VAL A 1 199 ? -2.485 -13.243 -14.140 1.00 90.88 199 VAL A CA 1
ATOM 1587 C C . VAL A 1 199 ? -2.822 -11.845 -14.658 1.00 90.88 199 VAL A C 1
ATOM 1589 O O . VAL A 1 199 ? -2.029 -10.917 -14.485 1.00 90.88 199 VAL A O 1
ATOM 1592 N N . TYR A 1 200 ? -4.004 -11.685 -15.245 1.00 88.50 200 TYR A N 1
ATOM 1593 C CA . TYR A 1 200 ? -4.536 -10.419 -15.746 1.00 88.50 200 TYR A CA 1
ATOM 1594 C C . TYR A 1 200 ? -6.008 -10.275 -15.344 1.00 88.50 200 TYR A C 1
ATOM 1596 O O . TYR A 1 200 ? 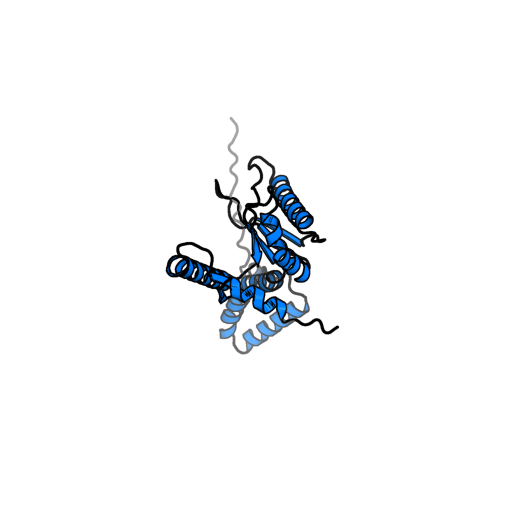-6.794 -11.200 -15.525 1.00 88.50 200 TYR A O 1
ATOM 1604 N N . ARG A 1 201 ? -6.386 -9.120 -14.771 1.00 85.75 201 ARG A N 1
ATOM 1605 C CA . ARG A 1 201 ? -7.758 -8.830 -14.291 1.00 85.75 201 ARG A CA 1
ATOM 1606 C C . ARG A 1 201 ? -8.377 -9.984 -13.469 1.00 85.75 201 ARG A C 1
ATOM 1608 O O . ARG A 1 201 ? -9.486 -10.423 -13.750 1.00 85.75 201 ARG A O 1
ATOM 1615 N N . ASN A 1 202 ? -7.639 -10.473 -12.466 1.00 88.12 202 ASN A N 1
ATOM 1616 C CA . ASN A 1 202 ? -8.028 -11.582 -11.574 1.00 88.12 202 ASN A CA 1
ATOM 1617 C C . ASN A 1 202 ? -8.311 -12.926 -12.275 1.00 88.12 202 ASN A C 1
ATOM 1619 O O . ASN A 1 202 ? -9.023 -13.766 -11.738 1.00 88.12 202 ASN A O 1
ATOM 1623 N N . LYS A 1 203 ? -7.753 -13.153 -13.467 1.00 93.00 203 LYS A N 1
ATOM 1624 C CA . LYS A 1 203 ? -7.859 -14.427 -14.186 1.00 93.00 203 LYS A CA 1
ATOM 1625 C C . LYS A 1 203 ? -6.503 -14.828 -14.739 1.00 93.00 203 LYS A C 1
ATOM 1627 O O . LYS A 1 203 ? -5.655 -13.968 -14.985 1.00 93.00 203 LYS A O 1
ATOM 1632 N N . VAL A 1 204 ? -6.294 -16.125 -14.937 1.00 93.00 204 VAL A N 1
ATOM 1633 C CA . VAL A 1 204 ? -5.128 -16.602 -15.681 1.00 93.00 204 VAL A CA 1
ATOM 1634 C C . VAL A 1 204 ? -5.473 -16.621 -17.165 1.00 93.00 204 VAL A C 1
ATOM 1636 O O . VAL A 1 204 ? -6.502 -17.165 -17.553 1.00 93.00 204 VAL A O 1
ATOM 1639 N N . VAL A 1 205 ? -4.642 -15.980 -17.980 1.00 93.50 205 VAL A N 1
ATOM 1640 C CA . VAL A 1 205 ? -4.827 -15.847 -19.432 1.00 93.50 205 VAL A CA 1
ATOM 1641 C C . VAL A 1 205 ? -3.496 -16.061 -20.145 1.00 93.50 205 VAL A C 1
ATOM 1643 O O . VAL A 1 205 ? -2.440 -15.900 -19.523 1.00 93.50 205 VAL A O 1
ATOM 1646 N N . LYS A 1 206 ? -3.521 -16.372 -21.445 1.00 91.12 206 LYS A N 1
ATOM 1647 C CA . LYS A 1 206 ? -2.300 -16.343 -22.256 1.00 91.12 206 LYS A CA 1
ATOM 1648 C C . LYS A 1 206 ? -1.874 -14.893 -22.476 1.00 91.12 206 LYS A C 1
ATOM 1650 O O . LYS A 1 206 ? -2.706 -14.015 -22.694 1.00 91.12 206 LYS A O 1
ATOM 1655 N N . ALA A 1 207 ? -0.575 -14.627 -22.418 1.00 88.44 207 ALA A N 1
ATOM 1656 C CA . ALA A 1 207 ? -0.023 -13.287 -22.593 1.00 88.44 207 ALA A CA 1
ATOM 1657 C C . ALA A 1 207 ? -0.368 -12.695 -23.972 1.00 88.44 207 ALA A C 1
ATOM 1659 O O . ALA A 1 207 ? -0.648 -11.499 -24.067 1.00 88.44 207 ALA A O 1
ATOM 1660 N N . ALA A 1 208 ? -0.427 -13.540 -25.008 1.00 87.75 208 ALA A N 1
ATOM 1661 C CA . ALA A 1 208 ? -0.836 -13.162 -26.361 1.00 87.75 208 ALA A CA 1
ATOM 1662 C C . ALA A 1 208 ? -2.263 -12.572 -26.419 1.00 87.75 208 ALA A C 1
ATOM 1664 O O . ALA A 1 208 ? -2.507 -11.616 -27.153 1.00 87.75 208 ALA A O 1
ATOM 1665 N N . ASP A 1 209 ? -3.183 -13.051 -25.573 1.00 87.44 209 ASP A N 1
ATOM 1666 C CA . ASP A 1 209 ? -4.596 -12.635 -25.577 1.00 87.44 209 ASP A CA 1
ATOM 1667 C C . ASP A 1 209 ? -4.831 -11.255 -24.932 1.00 87.44 209 ASP A C 1
ATOM 1669 O O . ASP A 1 209 ? -5.940 -10.715 -24.959 1.00 87.44 209 ASP A O 1
ATOM 1673 N N . ILE A 1 210 ? -3.809 -10.678 -24.293 1.00 83.56 210 ILE A N 1
ATOM 1674 C CA . ILE A 1 210 ? -3.907 -9.357 -23.659 1.00 83.56 210 ILE A CA 1
ATOM 1675 C C . ILE A 1 210 ? -3.753 -8.249 -24.706 1.00 83.56 210 ILE A C 1
ATOM 1677 O O . ILE A 1 210 ? -4.479 -7.256 -24.658 1.00 83.56 210 ILE A O 1
ATOM 1681 N N . GLN A 1 211 ? -2.824 -8.412 -25.653 1.00 68.31 211 GLN A N 1
ATOM 1682 C CA . GLN A 1 211 ? -2.528 -7.397 -26.670 1.00 68.31 211 GLN A CA 1
ATOM 1683 C C . GLN A 1 211 ? -3.658 -7.271 -27.697 1.00 68.31 211 GLN A C 1
ATOM 1685 O O . GLN A 1 211 ? -4.012 -6.155 -28.077 1.00 68.31 211 GLN A O 1
ATOM 1690 N N . SER A 1 212 ? -4.299 -8.385 -28.062 1.00 58.41 212 SER A N 1
ATOM 1691 C CA . SER A 1 212 ? -5.433 -8.400 -28.996 1.00 58.41 212 SER A CA 1
ATOM 1692 C C . SER A 1 212 ? -6.641 -7.595 -28.495 1.00 58.41 212 SER A C 1
ATOM 1694 O O . SER A 1 212 ? -7.375 -7.017 -29.292 1.00 58.41 212 SER A O 1
ATOM 1696 N N . ARG 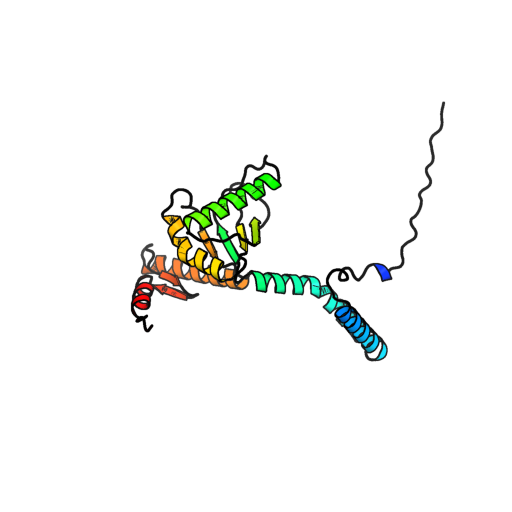A 1 213 ? -6.823 -7.478 -27.173 1.00 53.69 213 ARG A N 1
ATOM 1697 C CA . ARG A 1 213 ? -7.930 -6.723 -26.560 1.00 53.69 213 ARG A CA 1
ATOM 1698 C C . ARG A 1 213 ? -7.704 -5.214 -26.481 1.00 53.69 213 ARG A C 1
ATOM 1700 O O . ARG A 1 213 ? -8.677 -4.470 -26.431 1.00 53.69 213 ARG A O 1
ATOM 1707 N N . ASN A 1 214 ? -6.455 -4.745 -26.481 1.00 52.00 214 ASN A N 1
ATOM 1708 C CA . ASN A 1 214 ? -6.166 -3.305 -26.451 1.00 52.00 214 ASN A CA 1
ATOM 1709 C C . ASN A 1 214 ? -6.374 -2.634 -27.822 1.00 52.00 214 ASN A C 1
ATOM 1711 O O . ASN A 1 214 ? -6.522 -1.417 -27.876 1.00 52.00 214 ASN A O 1
ATOM 1715 N N . GLY A 1 215 ? -6.424 -3.410 -28.912 1.00 41.81 215 GLY A N 1
ATOM 1716 C CA . GLY A 1 215 ? -6.693 -2.909 -30.264 1.00 41.81 215 GLY A CA 1
ATOM 1717 C C . GLY A 1 215 ? -8.169 -2.630 -30.576 1.00 41.81 215 GLY A C 1
ATOM 1718 O O . GLY A 1 215 ? -8.448 -1.991 -31.582 1.00 41.81 215 GLY A O 1
ATOM 1719 N N . SER A 1 216 ? -9.119 -3.073 -29.737 1.00 41.16 216 SER A N 1
ATOM 1720 C CA . SER A 1 216 ? -10.562 -2.929 -30.016 1.00 41.16 216 SER A CA 1
ATOM 1721 C C . SER A 1 216 ? -11.235 -1.735 -29.327 1.00 41.16 216 SER A C 1
ATOM 1723 O O . SER A 1 216 ? -12.455 -1.602 -29.406 1.00 41.16 216 SER A O 1
ATOM 1725 N N . ILE A 1 217 ? -10.483 -0.870 -28.639 1.00 42.84 217 ILE A N 1
ATOM 1726 C CA . ILE A 1 217 ? -11.024 0.394 -28.123 1.00 42.84 217 ILE A CA 1
ATOM 1727 C C . ILE A 1 217 ? -10.818 1.446 -29.215 1.00 42.84 217 ILE A C 1
ATOM 1729 O O . ILE A 1 217 ? -9.873 2.233 -29.187 1.00 42.84 217 ILE A O 1
ATOM 1733 N N . THR A 1 218 ? -11.689 1.417 -30.224 1.00 37.19 218 THR A N 1
ATOM 1734 C CA . THR A 1 218 ? -11.875 2.532 -31.154 1.00 37.19 218 THR A CA 1
ATOM 1735 C C . THR A 1 218 ? -12.187 3.788 -30.344 1.00 37.19 218 THR A C 1
ATOM 1737 O O . THR A 1 218 ? -13.159 3.825 -29.587 1.00 37.19 218 THR A O 1
ATOM 1740 N N . LYS A 1 219 ? -11.326 4.800 -30.480 1.00 37.62 219 LYS A N 1
ATOM 1741 C CA . LYS A 1 219 ? -11.541 6.151 -29.964 1.00 37.62 219 LYS A CA 1
ATOM 1742 C C . LYS A 1 219 ? -12.803 6.722 -30.612 1.00 37.62 219 LYS A C 1
ATOM 1744 O O . LYS A 1 219 ? -12.755 7.115 -31.769 1.00 37.62 219 LYS A O 1
ATOM 1749 N N . ASN A 1 220 ? -13.895 6.773 -29.859 1.00 35.31 220 ASN A N 1
ATOM 1750 C CA . ASN A 1 220 ? -14.990 7.695 -30.125 1.00 35.31 220 ASN A CA 1
ATOM 1751 C C . ASN A 1 220 ? -14.935 8.780 -29.052 1.00 35.31 220 ASN A C 1
ATOM 1753 O O . ASN A 1 220 ? -15.492 8.602 -27.971 1.00 35.31 220 ASN A O 1
ATOM 1757 N N . PHE A 1 221 ? -14.202 9.846 -29.362 1.00 35.69 221 PHE A N 1
ATOM 1758 C CA . PHE A 1 221 ? -14.405 11.205 -28.871 1.00 35.69 221 PHE A CA 1
ATOM 1759 C C . PHE A 1 221 ? -13.982 12.150 -29.990 1.00 35.69 221 PHE A C 1
ATOM 1761 O O . PHE A 1 221 ? -12.878 11.918 -30.539 1.00 35.69 221 PHE A O 1
#

Nearest PDB structures (foldseek):
  7c06-assembly8_V  TM=6.028E-01  e=2.702E-02  Schizosaccharomyces pombe 972h-
  7c06-assembly7_S  TM=5.458E-01  e=1.955E-02  Schizosaccharomyces pombe 972h-
  3dtz-assembly1_C  TM=3.177E-01  e=1.083E+00  Thermoplasma acidophilum
  3dtz-assembly1_A  TM=3.870E-01  e=2.862E+00  Thermoplasma acidophilum
  3dtz-assembly1_B  TM=3.911E-01  e=3.054E+00  Thermoplasma acidophilum

Radius of gyration: 27.1 Å; Cα contacts (8 Å, |Δi|>4): 210; chains: 1; bounding box: 62×43×96 Å

Foldseek 3Di:
DDDDDDDDDDDDDDDDPPPPPDPVPPPDDPVRVVVVVVVVVCCVPPPVVCVVVVSVVVVCVVVVVVVVVCVVQQLQKKKKADQDFDPPPDDPVVRQVSQLVSVVVLCVLLVQPFRFPDWDFDDDDDPPGGGIIMTTGPDSVSVVSSQVSQVSLCVPPVRVRMHMDGRDDPVRVVLVVVQVVVQQVCCVVPVVVDNQWDQDPSHIDGPVVVVVVVVPPDDDD